Protein AF-A0A9P7YXY3-F1 (afdb_monomer_lite)

Foldseek 3Di:
DDDDDDDDDDDDDDDDDDDDDPDDDDDDPPDDDDPDDFDADPVGDTDDDDPDDPPPPPPVVVVVVPCPPPWAEDEEAEEQAEAADEGCYEYNEEYEYAEEYEYYANYEYAYEYEHQYEYAAEHQYEYAYEYEYQEEYEYEHAYEANEEYEYQYEYHYEDAYEHNYEYEYQEEYEHEARYEYAEEYYYQEEYHYYHDYEYAYEYDYAYHYHHYDDYDYNYYYDYNYDYDDDDDDDDDDPDDDDDPDDDDDPDDDDDPDDDDDPDDDDDDVVDDDDDPDDDDDDDDDDDD

Radius of gyration: 37.69 Å; chains: 1; bounding box: 116×86×95 Å

pLDDT: mean 80.18, std 22.35, range [29.31, 98.88]

Sequence (288 aa):
MLTSLCIPVHRVLSIFHASTTDDMTYHPDVKQPVDFKPQFDSDGNRVPPSPYSDDEYPVEKEQASLAAAMVPETGPIKSSGSISRTGPLKVNGDVTATASVTLKHDIHVTGKTFSSGTMTLSDNIRIDGRVISTASLKAFDNVIFREDVRASGHIDFRHKVTIKGDLSASGAITLDDGVEISDNIHASGSLNLRGPVKICGNVRSNGSSIFKDEVSIRGGLVITGAFDIAKSGVTTINGNVVCTSSLHVNGKLHIKGDLTVNGSLNHGYGSELTVGGRKTVIGGEHWS

Structure (mmCIF, N/CA/C/O backbone):
data_AF-A0A9P7YXY3-F1
#
_entry.id   AF-A0A9P7YXY3-F1
#
loop_
_atom_site.group_PDB
_atom_site.id
_atom_site.type_symbol
_atom_site.label_atom_id
_atom_site.label_alt_id
_atom_site.label_comp_id
_atom_site.label_asym_id
_atom_site.label_entity_id
_atom_site.label_seq_id
_atom_site.pdbx_PDB_ins_code
_atom_site.Cartn_x
_atom_site.Cartn_y
_atom_site.Cartn_z
_atom_site.occupancy
_atom_site.B_iso_or_equiv
_atom_site.auth_seq_id
_atom_site.auth_comp_id
_atom_site.auth_asym_id
_atom_site.auth_atom_id
_atom_site.pdbx_PDB_model_num
ATOM 1 N N . MET A 1 1 ? 20.417 -73.833 29.667 1.00 42.44 1 MET A N 1
ATOM 2 C CA . MET A 1 1 ? 19.358 -73.057 30.342 1.00 42.44 1 MET A CA 1
ATOM 3 C C . MET A 1 1 ? 18.572 -72.334 29.263 1.00 42.44 1 MET A C 1
ATOM 5 O O . MET A 1 1 ? 19.180 -71.608 28.487 1.00 42.44 1 MET A O 1
ATOM 9 N N . LEU A 1 2 ? 17.276 -72.647 29.153 1.00 34.47 2 LEU A N 1
ATOM 10 C CA . LEU A 1 2 ? 16.291 -71.927 28.334 1.00 34.47 2 LEU A CA 1
ATOM 11 C C . LEU A 1 2 ? 16.310 -70.436 28.736 1.00 34.47 2 LEU A C 1
ATOM 13 O O . LEU A 1 2 ? 16.594 -70.149 29.894 1.00 34.47 2 LEU A O 1
ATOM 17 N N . THR A 1 3 ? 16.117 -69.459 27.849 1.00 38.50 3 THR A N 1
ATOM 18 C CA . THR A 1 3 ? 14.828 -69.089 27.224 1.00 38.50 3 THR A CA 1
ATOM 19 C C . THR A 1 3 ? 15.060 -68.255 25.948 1.00 38.50 3 THR A C 1
ATOM 21 O O . THR A 1 3 ? 15.811 -67.288 25.978 1.00 38.50 3 THR A O 1
ATOM 24 N N . SER A 1 4 ? 14.554 -68.717 24.795 1.00 36.88 4 SER A N 1
ATOM 25 C CA . SER A 1 4 ? 13.364 -68.201 24.065 1.00 36.88 4 SER A CA 1
ATOM 26 C C . SER A 1 4 ? 13.612 -66.851 23.362 1.00 36.88 4 SER A C 1
ATOM 28 O O . SER A 1 4 ? 13.626 -65.820 24.017 1.00 36.88 4 SER A O 1
ATOM 30 N N . LEU A 1 5 ? 14.006 -66.777 22.082 1.00 32.31 5 LEU A N 1
ATOM 31 C CA . LEU A 1 5 ? 13.325 -67.159 20.822 1.00 32.31 5 LEU A CA 1
ATOM 32 C C . LEU A 1 5 ? 12.060 -66.323 20.525 1.00 32.31 5 LEU A C 1
ATOM 34 O O . LEU A 1 5 ? 11.029 -66.553 21.148 1.00 32.31 5 LEU A O 1
ATOM 38 N N . CYS A 1 6 ? 12.155 -65.375 19.576 1.00 30.30 6 CYS A N 1
ATOM 39 C CA . CYS A 1 6 ? 11.400 -65.360 18.304 1.00 30.30 6 CYS A CA 1
ATOM 40 C C . CYS A 1 6 ? 11.533 -64.014 17.547 1.00 30.30 6 CYS A C 1
ATOM 42 O O . CYS A 1 6 ? 11.020 -62.983 17.966 1.00 30.30 6 CYS A O 1
ATOM 44 N N . ILE A 1 7 ? 12.182 -64.078 16.384 1.00 39.31 7 ILE A N 1
ATOM 45 C CA . ILE A 1 7 ? 12.018 -63.226 15.183 1.00 39.31 7 ILE A CA 1
ATOM 46 C C . ILE A 1 7 ? 11.328 -64.178 14.174 1.00 39.31 7 ILE A C 1
ATOM 48 O O . ILE A 1 7 ? 11.806 -65.320 14.145 1.00 39.31 7 ILE A O 1
ATOM 52 N N . PRO A 1 8 ? 10.248 -63.859 13.400 1.00 45.53 8 PRO A N 1
ATOM 53 C CA . PRO A 1 8 ? 10.367 -63.093 12.131 1.00 45.53 8 PRO A CA 1
ATOM 54 C C . PRO A 1 8 ? 9.089 -62.363 11.591 1.00 45.53 8 PRO A C 1
ATOM 56 O O . PRO A 1 8 ? 7.976 -62.622 12.023 1.00 45.53 8 PRO A O 1
ATOM 59 N N . VAL A 1 9 ? 9.213 -61.258 10.833 1.00 34.94 9 VAL A N 1
ATOM 60 C CA . VAL A 1 9 ? 9.251 -61.051 9.349 1.00 34.94 9 VAL A CA 1
ATOM 61 C C . VAL A 1 9 ? 7.940 -61.307 8.552 1.00 34.94 9 VAL A C 1
ATOM 63 O O . VAL A 1 9 ? 7.444 -62.422 8.496 1.00 34.94 9 VAL A O 1
ATOM 66 N N . HIS A 1 10 ? 7.476 -60.230 7.884 1.00 34.19 10 HIS A N 1
ATOM 67 C CA . HIS A 1 10 ? 6.617 -60.048 6.682 1.00 34.19 10 HIS A CA 1
ATOM 68 C C . HIS A 1 10 ? 5.558 -61.081 6.236 1.00 34.19 10 HIS A C 1
ATOM 70 O O . HIS A 1 10 ? 5.895 -62.221 5.939 1.00 34.19 10 HIS A O 1
ATOM 76 N N . ARG A 1 11 ? 4.372 -60.574 5.829 1.00 33.19 11 ARG A N 1
ATOM 77 C CA . ARG A 1 11 ? 3.897 -60.602 4.418 1.00 33.19 11 ARG A CA 1
ATOM 78 C C . ARG A 1 11 ? 2.602 -59.803 4.170 1.00 33.19 11 ARG A C 1
ATOM 80 O O . ARG A 1 11 ? 1.918 -59.391 5.093 1.00 33.19 11 ARG A O 1
ATOM 87 N N . VAL A 1 12 ? 2.370 -59.561 2.880 1.00 34.28 12 VAL A N 1
ATOM 88 C CA . VAL A 1 12 ? 1.491 -58.599 2.190 1.00 34.28 12 VAL A CA 1
ATOM 89 C C . VAL A 1 12 ? 0.252 -59.306 1.578 1.00 34.28 12 VAL A C 1
ATOM 91 O O . VAL A 1 12 ? 0.322 -60.517 1.380 1.00 34.28 12 VAL A O 1
ATOM 94 N N . LEU A 1 13 ? -0.764 -58.510 1.163 1.00 30.45 13 LEU A N 1
ATOM 95 C CA . LEU A 1 13 ? -1.926 -58.775 0.255 1.00 30.45 13 LEU A CA 1
ATOM 96 C C . LEU A 1 13 ? -3.164 -59.427 0.948 1.00 30.45 13 LEU A C 1
ATOM 98 O O . LEU A 1 13 ? -2.992 -60.404 1.657 1.00 30.45 13 LEU A O 1
ATOM 102 N N . SER A 1 14 ? -4.448 -59.044 0.781 1.00 30.73 14 SER A N 1
ATOM 103 C CA . SER A 1 14 ? -5.146 -58.010 -0.016 1.00 30.73 14 SER A CA 1
ATOM 104 C C . SER A 1 14 ? -6.695 -58.136 0.079 1.00 30.73 14 SER A C 1
ATOM 106 O O . SER A 1 14 ? -7.183 -59.201 0.432 1.00 30.73 14 SER A O 1
ATOM 108 N N . ILE A 1 15 ? -7.408 -57.098 -0.411 1.00 31.97 15 ILE A N 1
ATOM 109 C CA . ILE A 1 15 ? -8.803 -57.003 -0.945 1.00 31.97 15 ILE A CA 1
ATOM 110 C C . ILE A 1 15 ? -10.008 -57.109 0.027 1.00 31.97 15 ILE A C 1
ATOM 112 O O . ILE A 1 15 ? -10.265 -58.175 0.562 1.00 31.97 15 ILE A O 1
ATOM 116 N N . PHE A 1 16 ? -10.812 -56.034 0.159 1.00 30.41 16 PHE A N 1
ATOM 117 C CA . PHE A 1 16 ? -12.226 -55.928 -0.289 1.00 30.41 16 PHE A CA 1
ATOM 118 C C . PHE A 1 16 ? -12.823 -54.529 0.001 1.00 30.41 16 PHE A C 1
ATOM 120 O O . PHE A 1 16 ? -12.545 -53.914 1.025 1.00 30.41 16 PHE A O 1
ATOM 127 N N . HIS A 1 17 ? -13.607 -54.029 -0.960 1.00 33.41 17 HIS A N 1
ATOM 128 C CA . HIS A 1 17 ? -14.330 -52.749 -0.986 1.00 33.41 17 HIS A CA 1
ATOM 129 C C . HIS A 1 17 ? -15.640 -52.787 -0.173 1.00 33.41 17 HIS A C 1
ATOM 131 O O . HIS A 1 17 ? -16.307 -53.816 -0.209 1.00 33.41 17 HIS A O 1
ATOM 137 N N . ALA A 1 18 ? -16.053 -51.648 0.409 1.00 29.80 18 ALA A N 1
ATOM 138 C CA . ALA A 1 18 ? -17.441 -51.123 0.485 1.00 29.80 18 ALA A CA 1
ATOM 139 C C . ALA A 1 18 ? -17.431 -49.802 1.299 1.00 29.80 18 ALA A C 1
ATOM 141 O O . ALA A 1 18 ? -16.940 -49.783 2.420 1.00 29.80 18 ALA A O 1
ATOM 142 N N . SER A 1 19 ? -17.645 -48.640 0.667 1.00 29.31 19 SER A N 1
ATOM 143 C CA . SER A 1 19 ? -18.926 -47.902 0.550 1.00 29.31 19 SER A CA 1
ATOM 144 C C . SER A 1 19 ? -19.352 -47.216 1.865 1.00 29.31 19 SER A C 1
ATOM 146 O O . SER A 1 19 ? -19.719 -47.883 2.820 1.00 29.31 19 SER A O 1
ATOM 148 N N . THR A 1 20 ? -19.143 -45.902 1.978 1.00 31.42 20 THR A N 1
ATOM 149 C CA . THR A 1 20 ? -20.151 -44.820 1.830 1.00 31.42 20 THR A CA 1
ATOM 150 C C . THR A 1 20 ? -20.877 -44.447 3.123 1.00 31.42 20 THR A C 1
ATOM 152 O O . THR A 1 20 ? -21.473 -45.295 3.771 1.00 31.42 20 THR A O 1
ATOM 155 N N . THR A 1 21 ? -20.876 -43.129 3.367 1.00 33.84 21 THR A N 1
ATOM 156 C CA . THR A 1 21 ? -21.882 -42.330 4.090 1.00 33.84 21 THR A CA 1
ATOM 157 C C . THR A 1 21 ? -22.119 -42.666 5.561 1.00 33.84 21 THR A C 1
ATOM 159 O O . THR A 1 21 ? -22.952 -43.507 5.881 1.00 33.84 21 THR A O 1
ATOM 162 N N . ASP A 1 22 ? -21.476 -41.892 6.444 1.00 34.31 22 ASP A N 1
ATOM 163 C CA . ASP A 1 22 ? -22.067 -41.521 7.734 1.00 34.31 22 ASP A CA 1
ATOM 164 C C . ASP A 1 22 ? -23.293 -40.643 7.439 1.00 34.31 22 ASP A C 1
ATOM 166 O O . ASP A 1 22 ? -23.194 -39.423 7.287 1.00 34.31 22 ASP A O 1
ATOM 170 N N . ASP A 1 23 ? -24.430 -41.309 7.245 1.00 31.77 23 ASP A N 1
ATOM 171 C CA . ASP A 1 23 ? -25.752 -40.704 7.162 1.00 31.77 23 ASP A CA 1
ATOM 172 C C . ASP A 1 23 ? -26.475 -40.874 8.501 1.00 31.77 23 ASP A C 1
ATOM 174 O O . ASP A 1 23 ? -26.380 -41.884 9.200 1.00 31.77 23 ASP A O 1
ATOM 178 N N . MET A 1 24 ? -27.182 -39.814 8.845 1.00 41.78 24 MET A N 1
ATOM 179 C CA . MET A 1 24 ? -27.889 -39.568 10.080 1.00 41.78 24 MET A CA 1
ATOM 180 C C . MET A 1 24 ? -29.057 -40.543 10.248 1.00 41.78 24 MET A C 1
ATOM 182 O O . MET A 1 24 ? -30.144 -40.314 9.722 1.00 41.78 24 MET A O 1
ATOM 186 N N . THR A 1 25 ? -28.900 -41.580 11.070 1.00 34.84 25 THR A N 1
ATOM 187 C CA . THR A 1 25 ? -30.054 -42.301 11.628 1.00 34.84 25 THR A CA 1
ATOM 188 C C . THR A 1 25 ? -30.354 -41.828 13.040 1.00 34.84 25 THR A C 1
ATOM 190 O O . THR A 1 25 ? -29.825 -42.314 14.037 1.00 34.84 25 THR A O 1
ATOM 193 N N . TYR A 1 26 ? -31.249 -40.845 13.067 1.00 34.41 26 TYR A N 1
ATOM 194 C CA . TYR A 1 26 ? -32.211 -40.549 14.119 1.00 34.41 26 TYR A CA 1
ATOM 195 C C . TYR A 1 26 ? -32.689 -41.827 14.834 1.00 34.41 26 TYR A C 1
ATOM 197 O O . TYR A 1 26 ? -33.429 -42.630 14.265 1.00 34.41 26 TYR A O 1
ATOM 205 N N . HIS A 1 27 ? -32.287 -42.003 16.092 1.00 35.69 27 HIS A N 1
ATOM 206 C CA . HIS A 1 27 ? -32.959 -42.903 17.024 1.00 35.69 27 HIS A CA 1
ATOM 207 C C . HIS A 1 27 ? -33.980 -42.072 17.812 1.00 35.69 27 HIS A C 1
ATOM 209 O O . HIS A 1 27 ? -33.566 -41.221 18.599 1.00 35.69 27 HIS A O 1
ATOM 215 N N . PRO A 1 28 ? -35.299 -42.264 17.630 1.00 39.50 28 PRO A N 1
ATOM 216 C CA . PRO A 1 28 ? -36.250 -41.735 18.589 1.00 39.50 28 PRO A CA 1
ATOM 217 C C . PRO A 1 28 ? -36.096 -42.554 19.871 1.00 39.50 28 PRO A C 1
ATOM 219 O O . PRO A 1 28 ? -36.316 -43.767 19.866 1.00 39.50 28 PRO A O 1
ATOM 222 N N . ASP A 1 29 ? -35.703 -41.896 20.961 1.00 39.78 29 ASP A N 1
ATOM 223 C CA . ASP A 1 29 ? -35.777 -42.476 22.297 1.00 39.78 29 ASP A CA 1
ATOM 224 C C . ASP A 1 29 ? -37.219 -42.933 22.545 1.00 39.78 29 ASP A C 1
ATOM 226 O O . ASP A 1 29 ? -38.142 -42.131 22.719 1.00 39.78 29 ASP A O 1
ATOM 230 N N . VAL A 1 30 ? -37.421 -44.250 22.532 1.00 36.56 30 VAL A N 1
ATOM 231 C CA . VAL A 1 30 ? -38.667 -44.884 22.951 1.00 36.56 30 VAL A CA 1
ATOM 232 C C . VAL A 1 30 ? -38.803 -44.617 24.447 1.00 36.56 30 VAL A C 1
ATOM 234 O O . VAL A 1 30 ? -38.256 -45.346 25.276 1.00 36.56 30 VAL A O 1
ATOM 237 N N . LYS A 1 31 ? -39.516 -43.542 24.806 1.00 45.47 31 LYS A N 1
ATOM 238 C CA . LYS A 1 31 ? -39.973 -43.326 26.180 1.00 45.47 31 LYS A CA 1
ATOM 239 C C . LYS A 1 31 ? -40.766 -44.563 26.596 1.00 45.47 31 LYS A C 1
ATOM 241 O O . LYS A 1 31 ? -41.744 -44.927 25.942 1.00 45.47 31 LYS A O 1
ATOM 246 N N . GLN A 1 32 ? -40.323 -45.220 27.666 1.00 36.31 32 GLN A N 1
ATOM 247 C CA . GLN A 1 32 ? -41.085 -46.303 28.278 1.00 36.31 32 GLN A CA 1
ATOM 248 C C . GLN A 1 32 ? -42.497 -45.798 28.621 1.00 36.31 32 GLN A C 1
ATOM 250 O O . GLN A 1 32 ? -42.634 -44.646 29.046 1.00 36.31 32 GLN A O 1
ATOM 255 N N . PRO A 1 33 ? -43.551 -46.611 28.429 1.00 36.91 33 PRO A N 1
ATOM 256 C CA . PRO A 1 33 ? -44.899 -46.200 28.782 1.00 36.91 33 PRO A CA 1
ATOM 257 C C . PRO A 1 33 ? -44.969 -45.950 30.291 1.00 36.91 33 PRO A C 1
ATOM 259 O O . PRO A 1 33 ? -44.690 -46.835 31.098 1.00 36.91 33 PRO A O 1
ATOM 262 N N . VAL A 1 34 ? -45.326 -44.722 30.659 1.00 48.53 34 VAL A N 1
ATOM 263 C CA . VAL A 1 34 ? -45.669 -44.338 32.030 1.00 48.53 34 VAL A CA 1
ATOM 264 C C . VAL A 1 34 ? -46.889 -45.147 32.472 1.00 48.53 34 VAL A C 1
ATOM 266 O O . VAL A 1 34 ? -47.969 -45.029 31.893 1.00 48.53 34 VAL A O 1
ATOM 269 N N . ASP A 1 35 ? -46.703 -45.999 33.480 1.00 38.94 35 ASP A N 1
ATOM 270 C CA . ASP A 1 35 ? -47.771 -46.769 34.116 1.00 38.94 35 ASP A CA 1
ATOM 271 C C . ASP A 1 35 ? -48.689 -45.817 34.903 1.00 38.94 35 ASP A C 1
ATOM 273 O O . ASP A 1 35 ? -48.434 -45.471 36.060 1.00 38.94 35 ASP A O 1
ATOM 277 N N . PHE A 1 36 ? -49.744 -45.324 34.252 1.00 51.66 36 PHE A N 1
ATOM 278 C CA . PHE A 1 36 ? -50.762 -44.503 34.901 1.00 51.66 36 PHE A CA 1
ATOM 279 C C . PHE A 1 36 ? -51.684 -45.391 35.737 1.00 51.66 36 PHE A C 1
ATOM 281 O O . PHE A 1 36 ? -52.703 -45.895 35.255 1.00 51.66 36 PHE A O 1
ATOM 288 N N . LYS A 1 37 ? -51.367 -45.539 37.028 1.00 50.59 37 LYS A N 1
ATOM 289 C CA . LYS A 1 37 ? -52.327 -46.082 37.995 1.00 50.59 37 LYS A CA 1
ATOM 290 C C . LYS A 1 37 ? -53.584 -45.196 38.017 1.00 50.59 37 LYS A C 1
ATOM 292 O O . LYS A 1 37 ? -53.460 -43.994 38.258 1.00 50.59 37 LYS A O 1
ATOM 297 N N . PRO A 1 38 ? -54.789 -45.747 37.778 1.00 56.56 38 PRO A N 1
ATOM 298 C CA . PRO A 1 38 ? -56.019 -44.968 37.836 1.00 56.56 38 PRO A CA 1
ATOM 299 C C . PRO A 1 38 ? -56.264 -44.461 39.262 1.00 56.56 38 PRO A C 1
ATOM 301 O O . PRO A 1 38 ? -56.238 -45.235 40.217 1.00 56.56 38 PRO A O 1
ATOM 304 N N . GLN A 1 39 ? -56.489 -43.154 39.388 1.00 56.16 39 GLN A N 1
ATOM 305 C CA . GLN A 1 39 ? -56.888 -42.500 40.633 1.00 56.16 39 GLN A CA 1
ATOM 306 C C . GLN A 1 39 ? -58.417 -42.582 40.750 1.00 56.16 39 GLN A C 1
ATOM 308 O O . GLN A 1 39 ? -59.127 -42.344 39.768 1.00 56.16 39 GLN A O 1
ATOM 313 N N . PHE A 1 40 ? -58.915 -42.939 41.931 1.00 65.94 40 PHE A N 1
ATOM 314 C CA . PHE A 1 40 ? -60.344 -43.001 42.239 1.00 65.94 40 PHE A CA 1
ATOM 315 C C . PHE A 1 40 ? -60.660 -42.009 43.356 1.00 65.94 40 PHE A C 1
ATOM 317 O O . PHE A 1 40 ? -59.851 -41.845 44.272 1.00 65.94 40 PHE A O 1
ATOM 324 N N . ASP A 1 41 ? -61.806 -41.338 43.270 1.00 69.38 41 ASP A N 1
ATOM 325 C CA . ASP A 1 41 ? -62.302 -40.498 44.360 1.00 69.38 41 ASP A CA 1
ATOM 326 C C . ASP A 1 41 ? -62.903 -41.345 45.499 1.00 69.38 41 ASP A C 1
ATOM 328 O O . ASP A 1 41 ? -62.973 -42.576 45.427 1.00 69.38 41 ASP A O 1
ATOM 332 N N . SER A 1 42 ? -63.322 -40.685 46.582 1.00 66.06 42 SER A N 1
ATOM 333 C CA . SER A 1 42 ? -63.918 -41.334 47.758 1.00 66.06 42 SER A CA 1
ATOM 334 C C . SER A 1 42 ? -65.220 -42.087 47.469 1.00 66.06 42 SER A C 1
ATOM 336 O O . SER A 1 42 ? -65.624 -42.907 48.291 1.00 66.06 42 SER A O 1
ATOM 338 N N . ASP A 1 43 ? -65.840 -41.840 46.312 1.00 67.25 43 ASP A N 1
ATOM 339 C CA . ASP A 1 43 ? -67.078 -42.476 45.861 1.00 67.25 43 ASP A CA 1
ATOM 340 C C . ASP A 1 43 ? -66.817 -43.583 44.817 1.00 67.25 43 ASP A C 1
ATOM 342 O O . ASP A 1 43 ? -67.751 -44.197 44.300 1.00 67.25 43 ASP A O 1
ATOM 346 N N . GLY A 1 44 ? -65.544 -43.892 44.531 1.00 65.50 44 GLY A N 1
ATOM 347 C CA . GLY A 1 44 ? -65.132 -44.981 43.645 1.00 65.50 44 GLY A CA 1
ATOM 348 C C . GLY A 1 44 ? -65.210 -44.651 42.153 1.00 65.50 44 GLY A C 1
ATOM 349 O O . GLY A 1 44 ? -65.089 -45.559 41.324 1.00 65.50 44 GLY A O 1
ATOM 350 N N . ASN A 1 45 ? -65.374 -43.379 41.783 1.00 71.88 45 ASN A N 1
ATOM 351 C CA . ASN A 1 45 ? -65.362 -42.950 40.390 1.00 71.88 45 ASN A CA 1
ATOM 352 C C . ASN A 1 45 ? -63.938 -42.656 39.913 1.00 71.88 45 ASN A C 1
ATOM 354 O O . ASN A 1 45 ? -63.087 -42.150 40.645 1.00 71.88 45 ASN A O 1
ATOM 358 N N . ARG A 1 46 ? -63.667 -42.997 38.649 1.00 63.16 46 ARG A N 1
ATOM 359 C CA . ARG A 1 46 ? -62.354 -42.809 38.025 1.00 63.16 46 ARG A CA 1
ATOM 360 C C . ARG A 1 46 ? -62.123 -41.322 37.755 1.00 63.16 46 ARG A C 1
ATOM 362 O O . ARG A 1 46 ? -62.844 -40.723 36.959 1.00 63.16 46 ARG A O 1
ATOM 369 N N . VAL A 1 47 ? -61.092 -40.752 38.369 1.00 65.75 47 VAL A N 1
ATOM 370 C CA . VAL A 1 47 ? -60.710 -39.350 38.176 1.00 65.75 47 VAL A CA 1
ATOM 371 C C . VAL A 1 47 ? -59.856 -39.246 36.905 1.00 65.75 47 VAL A C 1
ATOM 373 O O . VAL A 1 47 ? -58.852 -39.959 36.790 1.00 65.75 47 VAL A O 1
ATOM 376 N N . PRO A 1 48 ? -60.231 -38.414 35.915 1.00 54.81 48 PRO A N 1
ATOM 377 C CA . PRO A 1 48 ? -59.393 -38.190 34.744 1.00 54.81 48 PRO A CA 1
ATOM 378 C C . PRO A 1 48 ? -58.094 -37.474 35.155 1.00 54.81 48 PRO A C 1
ATOM 380 O O . PRO A 1 48 ? -58.133 -36.596 36.019 1.00 54.81 48 PRO A O 1
ATOM 383 N N . PRO A 1 49 ? -56.938 -37.823 34.561 1.00 50.97 49 PRO A N 1
ATOM 384 C CA . PRO A 1 49 ? -55.693 -37.119 34.845 1.00 50.97 49 PRO A CA 1
ATOM 385 C C . PRO A 1 49 ? -55.828 -35.637 34.464 1.00 50.97 49 PRO A C 1
ATOM 387 O O . PRO A 1 49 ? -56.341 -35.308 33.394 1.00 50.97 49 PRO A O 1
ATOM 390 N N . SER A 1 50 ? -55.386 -34.750 35.361 1.00 48.22 50 SER A N 1
ATOM 391 C CA . SER A 1 50 ? -55.334 -33.305 35.114 1.00 48.22 50 SER A CA 1
ATOM 392 C C . SER A 1 50 ? -54.465 -33.021 33.879 1.00 48.22 50 SER A C 1
ATOM 394 O O . SER A 1 50 ? -53.353 -33.546 33.811 1.00 48.22 50 SER A O 1
ATOM 396 N N . PRO A 1 51 ? -54.915 -32.198 32.911 1.00 47.31 51 PRO A N 1
ATOM 397 C CA . PRO A 1 51 ? -54.136 -31.871 31.714 1.00 47.31 51 PRO A CA 1
ATOM 398 C C . PRO A 1 51 ? -52.952 -30.926 31.979 1.00 47.31 51 PRO A C 1
ATOM 400 O O . PRO A 1 51 ? -52.241 -30.575 31.042 1.00 47.31 51 PRO A O 1
ATOM 403 N N . TYR A 1 52 ? -52.729 -30.521 33.228 1.00 44.81 52 TYR A N 1
ATOM 404 C CA . TYR A 1 52 ? -51.583 -29.713 33.625 1.00 44.81 52 TYR A CA 1
ATOM 405 C 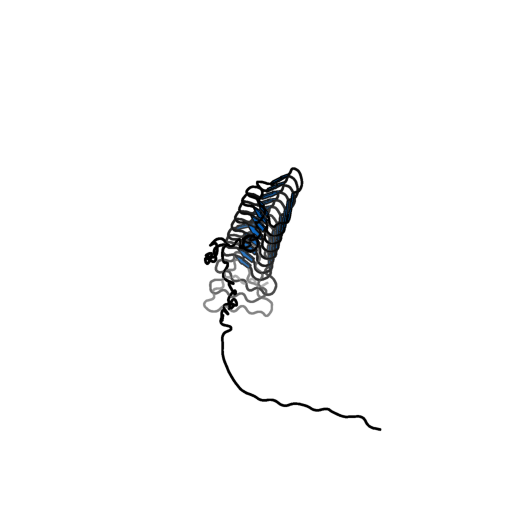C . TYR A 1 52 ? -50.633 -30.577 34.453 1.00 44.81 52 TYR A C 1
ATOM 407 O O . TYR A 1 52 ? -50.778 -30.679 35.671 1.00 44.81 52 TYR A O 1
ATOM 415 N N . SER A 1 53 ? -49.696 -31.245 33.775 1.00 45.66 53 SER A N 1
ATOM 416 C CA . SER A 1 53 ? -48.435 -31.612 34.408 1.00 45.66 53 SER A CA 1
ATOM 417 C C . SER A 1 53 ? -47.566 -30.358 34.448 1.00 45.66 53 SER A C 1
ATOM 419 O O . SER A 1 53 ? -47.336 -29.724 33.417 1.00 45.66 53 SER A O 1
ATOM 421 N N . ASP A 1 54 ? -47.100 -29.997 35.643 1.00 42.66 54 ASP A N 1
ATOM 422 C CA . ASP A 1 54 ? -46.017 -29.033 35.862 1.00 42.66 54 ASP A CA 1
ATOM 423 C C . ASP A 1 54 ? -44.687 -29.625 35.354 1.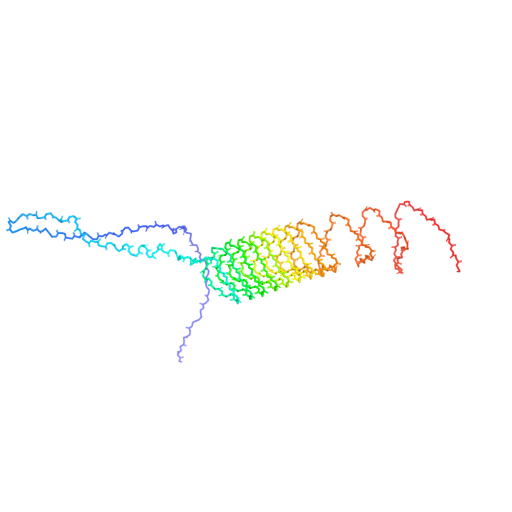00 42.66 54 ASP A C 1
ATOM 425 O O . ASP A 1 54 ? -43.720 -29.786 36.096 1.00 42.66 54 ASP A O 1
ATOM 429 N N . ASP A 1 55 ? -44.635 -29.999 34.076 1.00 44.84 55 ASP A N 1
ATOM 430 C CA . ASP A 1 55 ? -43.378 -30.244 33.387 1.00 44.84 55 ASP A CA 1
ATOM 431 C C . ASP A 1 55 ? -42.829 -28.874 32.998 1.00 44.84 55 ASP A C 1
ATOM 433 O O . ASP A 1 55 ? -43.050 -28.354 31.902 1.00 44.84 55 ASP A O 1
ATOM 437 N N . GLU A 1 56 ? -42.145 -28.260 33.955 1.00 45.53 56 GLU A N 1
ATOM 438 C CA . GLU A 1 56 ? -41.293 -27.097 33.765 1.00 45.53 56 GLU A CA 1
ATOM 439 C C . GLU A 1 56 ? -40.155 -27.508 32.812 1.00 45.53 56 GLU A C 1
ATOM 441 O O . GLU A 1 56 ? -39.063 -27.908 33.213 1.00 45.53 56 GLU A O 1
ATOM 446 N N . TYR A 1 57 ? -40.441 -27.503 31.506 1.00 47.44 57 TYR A N 1
ATOM 447 C CA . TYR A 1 57 ? -39.424 -27.624 30.468 1.00 47.44 57 TYR A CA 1
ATOM 448 C C . TYR A 1 57 ? -38.400 -26.511 30.720 1.00 47.44 57 TYR A C 1
ATOM 450 O O . TYR A 1 57 ? -38.790 -25.342 30.712 1.00 47.44 57 TYR A O 1
ATOM 458 N N . PRO A 1 58 ? -37.106 -26.809 30.943 1.00 46.69 58 PRO A N 1
ATOM 459 C CA . PRO A 1 58 ? -36.126 -25.766 31.197 1.00 46.69 58 PRO A CA 1
ATOM 460 C C . PRO A 1 58 ? -35.827 -25.024 29.889 1.00 46.69 58 PRO A C 1
ATOM 462 O O . PRO A 1 58 ? -34.850 -25.314 29.197 1.00 46.69 58 PRO A O 1
ATOM 465 N N . VAL A 1 59 ? -36.665 -24.031 29.576 1.00 49.41 59 VAL A N 1
ATOM 466 C CA . VAL A 1 59 ? -36.463 -23.026 28.517 1.00 49.41 59 VAL A CA 1
ATOM 467 C C . VAL A 1 59 ? -35.098 -22.334 28.686 1.00 49.41 59 VAL A C 1
ATOM 469 O O . VAL A 1 59 ? -34.474 -21.917 27.709 1.00 49.41 59 VAL A O 1
ATOM 472 N N . GLU A 1 60 ? -34.563 -22.310 29.912 1.00 53.59 60 GLU A N 1
ATOM 473 C CA . GLU A 1 60 ? -33.243 -21.765 30.238 1.00 53.59 60 GLU A CA 1
ATOM 474 C C . GLU A 1 60 ? -32.078 -22.459 29.515 1.00 53.59 60 GLU A C 1
ATOM 476 O O . GLU A 1 60 ? -31.097 -21.795 29.178 1.00 53.59 60 GLU A O 1
ATOM 481 N N . LYS A 1 61 ? -32.151 -23.768 29.226 1.00 48.50 61 LYS A N 1
ATOM 482 C CA . LYS A 1 61 ? -31.028 -24.469 28.570 1.00 48.50 61 LYS A CA 1
ATOM 483 C C . LYS A 1 61 ? -30.947 -24.192 27.069 1.00 48.50 61 LYS A C 1
ATOM 485 O O . LYS A 1 61 ? -29.848 -24.167 26.520 1.00 48.50 61 LYS A O 1
ATOM 490 N N . GLU A 1 62 ? -32.079 -23.934 26.418 1.00 46.62 62 GLU A N 1
ATOM 491 C CA . GLU A 1 62 ? -32.122 -23.615 24.988 1.00 46.62 62 GLU A CA 1
ATOM 492 C C . GLU A 1 62 ? -31.804 -22.128 24.740 1.00 46.62 62 GLU A C 1
ATOM 494 O O . GLU A 1 62 ? -31.034 -21.807 23.830 1.00 46.62 62 GLU A O 1
ATOM 499 N N . GLN A 1 63 ? -32.244 -21.227 25.633 1.00 48.38 63 GLN A N 1
ATOM 500 C CA . GLN A 1 63 ? -31.845 -19.810 25.626 1.00 48.38 63 GLN A CA 1
ATOM 501 C C . GLN A 1 63 ? -30.353 -19.594 25.939 1.00 48.38 63 GLN A C 1
ATOM 503 O O . GLN A 1 63 ? -29.746 -18.679 25.382 1.00 48.38 63 GLN A O 1
ATOM 508 N N . ALA A 1 64 ? -29.729 -20.456 26.750 1.00 48.81 64 ALA A N 1
ATOM 509 C CA . ALA A 1 64 ? -28.286 -20.413 27.006 1.00 48.81 64 ALA A CA 1
ATOM 510 C C . ALA A 1 64 ? -27.431 -20.839 25.793 1.00 48.81 64 ALA A C 1
ATOM 512 O O . ALA A 1 64 ? -26.286 -20.410 25.675 1.00 48.81 64 ALA A O 1
ATOM 513 N N . SER A 1 65 ? -27.979 -21.647 24.876 1.00 49.62 65 SER A N 1
ATOM 514 C CA . SER A 1 65 ? -27.279 -22.090 23.656 1.00 49.62 65 SER A CA 1
ATOM 515 C C . SER A 1 65 ? -27.418 -21.119 22.472 1.00 49.62 65 SER A C 1
ATOM 517 O O . SER A 1 65 ? -26.575 -21.109 21.578 1.00 49.62 65 SER A O 1
ATOM 519 N N . LEU A 1 66 ? -28.450 -20.265 22.493 1.00 48.00 66 LEU A N 1
ATOM 520 C CA . LEU A 1 66 ? -28.724 -19.232 21.483 1.00 48.00 66 LEU A CA 1
ATOM 521 C C . LEU A 1 66 ? -28.127 -17.859 21.826 1.00 48.00 66 LEU A C 1
ATOM 523 O O . LEU A 1 66 ? -28.165 -16.949 20.995 1.00 48.00 66 LEU A O 1
ATOM 527 N N . ALA A 1 67 ? -27.519 -17.704 23.005 1.00 47.56 67 ALA A N 1
ATOM 528 C CA . ALA A 1 67 ? -26.635 -16.588 23.309 1.00 47.56 67 ALA A CA 1
ATOM 529 C C . ALA A 1 67 ? -25.307 -16.754 22.548 1.00 47.56 67 ALA A C 1
ATOM 531 O O . ALA A 1 67 ? -24.249 -16.969 23.138 1.00 47.56 67 ALA A O 1
ATOM 532 N N . ALA A 1 68 ? -25.348 -16.651 21.216 1.00 53.28 68 ALA A N 1
ATOM 533 C CA . ALA A 1 68 ? -24.167 -16.291 20.445 1.00 53.28 68 ALA A CA 1
ATOM 534 C C . ALA A 1 68 ? -23.552 -15.069 21.140 1.00 53.28 68 ALA A C 1
ATOM 536 O O . ALA A 1 68 ? -24.235 -14.056 21.290 1.00 53.28 68 ALA A O 1
ATOM 537 N N . ALA A 1 69 ? -22.332 -15.212 21.665 1.00 63.53 69 ALA A N 1
ATOM 538 C CA . ALA A 1 69 ? -21.710 -14.242 22.561 1.00 63.53 69 ALA A CA 1
ATOM 539 C C . ALA A 1 69 ? -21.873 -12.817 22.009 1.00 63.53 69 ALA A C 1
ATOM 541 O O . ALA A 1 69 ? -21.257 -12.455 21.006 1.00 63.53 69 ALA A O 1
ATOM 542 N N . MET A 1 70 ? -22.757 -12.030 22.627 1.00 84.19 70 MET A N 1
ATOM 543 C CA . MET A 1 70 ? -23.061 -10.686 22.153 1.00 84.19 70 MET A CA 1
ATOM 544 C C . MET A 1 70 ? -21.784 -9.850 22.255 1.00 84.19 70 MET A C 1
ATOM 546 O O . MET A 1 70 ? -21.241 -9.683 23.347 1.00 84.19 70 MET A O 1
ATOM 550 N N . VAL A 1 71 ? -21.277 -9.359 21.120 1.00 89.81 71 VAL A N 1
ATOM 551 C CA . VAL A 1 71 ? -20.085 -8.502 21.092 1.00 89.81 71 VAL A CA 1
ATOM 552 C C . VAL A 1 71 ? -20.403 -7.220 21.870 1.00 89.81 71 VAL A C 1
ATOM 554 O O . VAL A 1 71 ? -21.372 -6.543 21.521 1.00 89.81 71 VAL A O 1
ATOM 557 N N . PRO A 1 72 ? -19.623 -6.861 22.908 1.00 95.19 72 PRO A N 1
ATOM 558 C CA . PRO A 1 72 ? -19.830 -5.620 23.642 1.00 95.19 72 PRO A CA 1
ATOM 559 C C . PRO A 1 72 ? -19.804 -4.414 22.703 1.00 95.19 72 PRO A C 1
ATOM 561 O O . PRO A 1 72 ? -18.896 -4.288 21.879 1.00 95.19 72 PRO A O 1
ATOM 564 N N . GLU A 1 73 ? -20.768 -3.508 22.852 1.00 96.62 73 GLU A N 1
ATOM 565 C CA . GLU A 1 73 ? -20.817 -2.261 22.090 1.00 96.62 73 GLU A CA 1
ATOM 566 C C . GLU A 1 73 ? -20.567 -1.047 22.996 1.00 96.62 73 GLU A C 1
ATOM 568 O O . GLU A 1 73 ? -20.950 -1.020 24.165 1.00 96.62 73 GLU A O 1
ATOM 573 N N . THR A 1 74 ? -19.933 -0.014 22.449 1.00 97.56 74 THR A N 1
ATOM 574 C CA . THR A 1 74 ? -19.749 1.289 23.097 1.00 97.56 74 THR A CA 1
ATOM 575 C C . THR A 1 74 ? -20.004 2.411 22.097 1.00 97.56 74 THR A C 1
ATOM 577 O O . THR A 1 74 ? -19.875 2.219 20.890 1.00 97.56 74 THR A O 1
ATOM 580 N N . GLY A 1 75 ? -20.345 3.602 22.592 1.00 98.12 75 GLY A N 1
ATOM 581 C CA . GLY A 1 75 ? -20.350 4.820 21.779 1.00 98.12 75 GLY A CA 1
ATOM 582 C C . GLY A 1 75 ? -18.930 5.300 21.428 1.00 98.12 75 GLY A C 1
ATOM 583 O O . GLY A 1 75 ? -17.959 4.577 21.670 1.00 98.12 75 GLY A O 1
ATOM 584 N N . PRO A 1 76 ? -18.784 6.534 20.909 1.00 98.25 76 PRO A N 1
ATOM 585 C CA . PRO A 1 76 ? -17.482 7.122 20.599 1.00 98.25 76 PRO A CA 1
ATOM 586 C C . PRO A 1 76 ? -16.536 7.125 21.809 1.00 98.25 76 PRO A C 1
ATOM 588 O O . PRO A 1 76 ? -16.949 7.437 22.927 1.00 98.25 76 PRO A O 1
ATOM 591 N N . ILE A 1 77 ? -15.251 6.852 21.582 1.00 98.19 77 ILE A N 1
ATOM 592 C CA . ILE A 1 77 ? -14.218 6.863 22.626 1.00 98.19 77 ILE A CA 1
ATOM 593 C C . ILE A 1 77 ? -13.337 8.094 22.427 1.00 98.19 77 ILE A C 1
ATOM 595 O O . ILE A 1 77 ? -12.672 8.234 21.402 1.00 98.19 77 ILE A O 1
ATOM 599 N N . LYS A 1 78 ? -13.288 8.979 23.424 1.00 97.94 78 LYS A N 1
ATOM 600 C CA . LYS A 1 78 ? -12.412 10.158 23.424 1.00 97.94 78 LYS A CA 1
ATOM 601 C C . LYS A 1 78 ? -11.551 10.163 24.682 1.00 97.94 78 LYS A C 1
ATOM 603 O O . LYS A 1 78 ? -12.076 9.973 25.774 1.00 97.94 78 LYS A O 1
ATOM 608 N N . SER A 1 79 ? -10.247 10.382 24.536 1.00 97.69 79 SER A N 1
ATOM 609 C CA . SER A 1 79 ? -9.299 10.448 25.656 1.00 97.69 79 SER A CA 1
ATOM 610 C C . SER A 1 79 ? -8.300 11.588 25.468 1.00 97.69 79 SER A C 1
ATOM 612 O O . SER A 1 79 ? -7.755 11.773 24.380 1.00 97.69 79 SER A O 1
ATOM 614 N N . SER A 1 80 ? -8.020 12.320 26.549 1.00 96.69 80 SER A N 1
ATOM 615 C CA . SER A 1 80 ? -6.906 13.277 26.629 1.00 96.69 80 SER A CA 1
ATOM 616 C C . SER A 1 80 ? -5.551 12.599 26.906 1.00 96.69 80 SER A C 1
ATOM 618 O O . SER A 1 80 ? -4.542 13.266 27.130 1.00 96.69 80 SER A O 1
ATOM 620 N N . GLY A 1 81 ? -5.523 11.267 26.938 1.00 97.12 81 GLY A N 1
ATOM 621 C CA . GLY A 1 81 ? -4.321 10.451 27.058 1.00 97.12 81 GLY A CA 1
ATOM 622 C C . GLY A 1 81 ? -4.317 9.337 26.018 1.00 97.12 81 GLY A C 1
ATOM 623 O O . GLY A 1 81 ? -4.941 9.448 24.962 1.00 97.12 81 GLY A O 1
ATOM 624 N N . SER A 1 82 ? -3.607 8.250 26.313 1.00 98.12 82 SER A N 1
ATOM 625 C CA . SER A 1 82 ? -3.588 7.079 25.434 1.00 98.12 82 SER A CA 1
ATOM 626 C C . SER A 1 82 ? -4.883 6.274 25.557 1.00 98.12 82 SER A C 1
ATOM 628 O O . SER A 1 82 ? -5.497 6.216 26.622 1.00 98.12 82 SER A O 1
ATOM 630 N N . ILE A 1 83 ? -5.277 5.615 24.470 1.00 98.38 83 ILE A N 1
ATOM 631 C CA . ILE A 1 83 ? -6.344 4.611 24.451 1.00 98.38 83 ILE A CA 1
ATOM 632 C C . ILE A 1 83 ? -5.690 3.249 24.237 1.00 98.38 83 ILE A C 1
ATOM 634 O O . ILE A 1 83 ? -4.928 3.075 23.290 1.00 98.38 83 ILE A O 1
ATOM 638 N N . SER A 1 84 ? -6.009 2.281 25.094 1.00 98.00 84 SER A N 1
ATOM 639 C CA . SER A 1 84 ? -5.655 0.874 24.904 1.00 98.00 84 SER A CA 1
ATOM 640 C C . SER A 1 84 ? -6.903 0.026 25.103 1.00 98.00 84 SER A C 1
ATOM 642 O O . SER A 1 84 ? -7.511 0.069 26.176 1.00 98.00 84 SER A O 1
ATOM 644 N N . ARG A 1 85 ? -7.329 -0.689 24.061 1.00 98.00 85 ARG A N 1
ATOM 645 C CA . ARG A 1 85 ? -8.501 -1.570 24.090 1.00 98.00 85 ARG A CA 1
ATOM 646 C C . ARG A 1 85 ? -8.149 -2.923 23.493 1.00 98.00 85 ARG A C 1
ATOM 648 O O . ARG A 1 85 ? -7.505 -2.995 22.449 1.00 98.00 85 ARG A O 1
ATOM 655 N N . THR A 1 86 ? -8.649 -3.961 24.146 1.00 97.38 86 THR A N 1
ATOM 656 C CA . THR A 1 86 ? -8.648 -5.335 23.651 1.00 97.38 86 THR A CA 1
ATOM 657 C C . THR A 1 86 ? -10.099 -5.774 23.507 1.00 97.38 86 THR A C 1
ATOM 659 O O . THR A 1 86 ? -10.897 -5.474 24.401 1.00 97.38 86 THR A O 1
ATOM 662 N N . GLY A 1 87 ? -10.459 -6.384 22.380 1.00 94.75 87 GLY A N 1
ATOM 663 C CA . GLY A 1 87 ? -11.816 -6.854 22.128 1.00 94.75 87 GLY A CA 1
ATOM 664 C C . GLY A 1 87 ? -12.094 -8.273 22.648 1.00 94.75 87 GLY A C 1
ATOM 665 O O . GLY A 1 87 ? -11.311 -8.802 23.444 1.00 94.75 87 GLY A O 1
ATOM 666 N N . PRO A 1 88 ? -13.239 -8.861 22.247 1.00 96.38 88 PRO A N 1
ATOM 667 C CA . PRO A 1 88 ? -14.139 -8.364 21.200 1.00 96.38 88 PRO A CA 1
ATOM 668 C C . PRO A 1 88 ? -14.848 -7.057 21.601 1.00 96.38 88 PRO A C 1
ATOM 670 O O . PRO A 1 88 ? -15.302 -6.913 22.736 1.00 96.38 88 PRO A O 1
ATOM 673 N N . LEU A 1 89 ? -14.907 -6.070 20.700 1.00 97.69 89 LEU A N 1
ATOM 674 C CA . LEU A 1 89 ? -15.543 -4.769 20.968 1.00 97.69 89 LEU A CA 1
ATOM 675 C C . LEU A 1 89 ? -16.016 -4.095 19.679 1.00 97.69 89 LEU A C 1
ATOM 677 O O . LEU A 1 89 ? -15.247 -3.938 18.733 1.00 97.69 89 LEU A O 1
ATOM 681 N N . LYS A 1 90 ? -17.240 -3.570 19.686 1.00 98.31 90 LYS A N 1
ATOM 682 C CA . LYS A 1 90 ? -17.736 -2.672 18.643 1.00 98.31 90 LYS A CA 1
ATOM 683 C C . LYS A 1 90 ? -17.854 -1.242 19.164 1.00 98.31 90 LYS A C 1
ATOM 685 O O . LYS A 1 90 ? -18.472 -0.983 20.192 1.00 98.31 90 LYS A O 1
ATOM 690 N N . VAL A 1 91 ? -17.252 -0.301 18.450 1.00 98.62 91 VAL A N 1
ATOM 691 C CA . VAL A 1 91 ? -17.293 1.133 18.742 1.00 98.62 91 VAL A CA 1
ATOM 692 C C . VAL A 1 91 ? -18.186 1.808 17.707 1.00 98.62 91 VAL A C 1
ATOM 694 O O . VAL A 1 91 ? -17.799 1.978 16.550 1.00 98.62 91 VAL A O 1
ATOM 697 N N . ASN A 1 92 ? -19.379 2.209 18.139 1.00 98.31 92 ASN A N 1
ATOM 698 C CA . ASN A 1 92 ? -20.368 2.929 17.344 1.00 98.31 92 ASN A CA 1
ATOM 699 C C . ASN A 1 92 ? -20.016 4.424 17.288 1.00 98.31 92 ASN A C 1
ATOM 701 O O . ASN A 1 92 ? -20.660 5.263 17.922 1.00 98.31 92 ASN A O 1
ATOM 705 N N . GLY A 1 93 ? -18.952 4.757 16.560 1.00 98.25 93 GLY A N 1
ATOM 706 C CA . GLY A 1 93 ? -18.501 6.127 16.340 1.00 98.25 93 GLY A CA 1
ATOM 707 C C . GLY A 1 93 ? -16.986 6.262 16.310 1.00 98.25 93 GLY A C 1
ATOM 708 O O . GLY A 1 93 ? -16.265 5.302 16.045 1.00 98.25 93 GLY A O 1
ATOM 709 N N . ASP A 1 94 ? -16.515 7.482 16.557 1.00 98.69 94 ASP A N 1
ATOM 710 C CA . ASP A 1 94 ? -15.100 7.826 16.444 1.00 98.69 94 ASP A CA 1
ATOM 711 C C . ASP A 1 94 ? -14.280 7.365 17.659 1.00 98.69 94 ASP A C 1
ATOM 713 O O . ASP A 1 94 ? -14.749 7.389 18.801 1.00 98.69 94 ASP A O 1
ATOM 717 N N . VAL A 1 95 ? -13.010 7.036 17.418 1.00 98.75 95 VAL A N 1
ATOM 718 C CA . VAL A 1 95 ? -11.980 6.830 18.445 1.00 98.75 95 VAL A CA 1
ATOM 719 C C . VAL A 1 95 ? -10.956 7.957 18.325 1.00 98.75 95 VAL A C 1
ATOM 721 O O . VAL A 1 95 ? -10.332 8.127 17.283 1.00 98.75 95 VAL A O 1
ATOM 724 N N . THR A 1 96 ? -10.776 8.765 19.368 1.00 98.50 96 THR A N 1
ATOM 725 C CA . THR A 1 96 ? -9.879 9.933 19.344 1.00 98.50 96 THR A CA 1
ATOM 726 C C . THR A 1 96 ? -9.026 9.995 20.607 1.00 98.50 96 THR A C 1
ATOM 728 O O . THR A 1 96 ? -9.560 10.069 21.713 1.00 98.50 96 THR A O 1
ATOM 731 N N . ALA A 1 97 ? -7.703 10.022 20.446 1.00 98.25 97 ALA A N 1
ATOM 732 C CA . ALA A 1 97 ? -6.745 10.187 21.540 1.00 98.25 97 ALA A CA 1
ATOM 733 C C . ALA A 1 97 ? -5.782 11.350 21.275 1.00 98.25 97 ALA A C 1
ATOM 735 O O . ALA A 1 97 ? -5.260 11.483 20.165 1.00 98.25 97 ALA A O 1
ATOM 736 N N . THR A 1 98 ? -5.468 12.135 22.310 1.00 98.06 98 THR A N 1
ATOM 737 C CA . THR A 1 98 ? -4.370 13.125 22.271 1.00 98.06 98 THR A CA 1
ATOM 738 C C . THR A 1 98 ? -3.008 12.528 22.652 1.00 98.06 98 THR A C 1
ATOM 740 O O . THR A 1 98 ? -2.038 13.263 22.850 1.00 98.06 98 THR A O 1
ATOM 743 N N . ALA A 1 99 ? -2.916 11.200 22.727 1.00 98.19 99 ALA A N 1
ATOM 744 C CA . ALA A 1 99 ? -1.666 10.451 22.721 1.00 98.19 99 ALA A CA 1
ATOM 745 C C . ALA A 1 99 ? -1.813 9.216 21.809 1.00 98.19 99 ALA A C 1
ATOM 747 O O . ALA A 1 99 ? -2.366 9.323 20.713 1.00 98.19 99 ALA A O 1
ATOM 748 N N . SER A 1 100 ? -1.316 8.049 22.227 1.00 98.50 100 SER A N 1
ATOM 749 C CA . SER A 1 100 ? -1.287 6.836 21.394 1.00 98.50 100 SER A CA 1
ATOM 750 C C . SER A 1 100 ? -2.617 6.075 21.411 1.00 98.50 100 SER A C 1
ATOM 752 O O . SER A 1 100 ? -3.330 6.082 22.414 1.00 98.50 100 SER A O 1
ATOM 754 N N . VAL A 1 101 ? -2.932 5.372 20.321 1.00 98.81 101 VAL A N 1
ATOM 755 C CA . VAL A 1 101 ? -4.076 4.445 20.240 1.00 98.81 101 VAL A CA 1
ATOM 756 C C . VAL A 1 101 ? -3.556 3.031 20.019 1.00 98.81 101 VAL A C 1
ATOM 758 O O . VAL A 1 101 ? -2.774 2.787 19.105 1.00 98.81 101 VAL A O 1
ATOM 761 N N . THR A 1 102 ? -3.989 2.089 20.849 1.00 98.75 102 THR A N 1
ATOM 762 C CA . THR A 1 102 ? -3.743 0.655 20.676 1.00 98.75 102 THR A CA 1
ATOM 763 C C . THR A 1 102 ? -5.071 -0.089 20.683 1.00 98.75 102 THR A C 1
ATOM 765 O O . THR A 1 102 ? -5.787 -0.047 21.682 1.00 98.75 102 THR A O 1
ATOM 768 N N . LEU A 1 103 ? -5.396 -0.754 19.575 1.00 98.69 103 LEU A N 1
ATOM 769 C CA . LEU A 1 103 ? -6.572 -1.614 19.436 1.00 98.69 103 LEU A CA 1
ATOM 770 C C . LEU A 1 103 ? -6.097 -3.026 19.090 1.00 98.69 103 LEU A C 1
ATOM 772 O O . LEU A 1 103 ? -5.311 -3.182 18.155 1.00 98.69 103 LEU A O 1
ATOM 776 N N . LYS A 1 104 ? -6.546 -4.027 19.849 1.00 98.56 104 LYS A N 1
ATOM 777 C CA . LYS A 1 104 ? -6.159 -5.430 19.654 1.00 98.56 104 LYS A CA 1
ATOM 778 C C . LYS A 1 104 ? -7.354 -6.371 19.725 1.00 98.56 104 LYS A C 1
ATOM 780 O O . LYS A 1 104 ? -8.228 -6.125 20.549 1.00 98.56 104 LYS A O 1
ATOM 785 N N . HIS A 1 105 ? -7.311 -7.471 18.980 1.00 97.88 105 HIS A N 1
ATOM 786 C CA . HIS A 1 105 ? -8.271 -8.584 19.021 1.00 97.88 105 HIS A CA 1
ATOM 787 C C . HIS A 1 105 ? -9.720 -8.171 18.733 1.00 97.88 105 HIS A C 1
ATOM 789 O O . HIS A 1 105 ? -10.404 -7.660 19.612 1.00 97.88 105 HIS A O 1
ATOM 795 N N . ASP A 1 106 ? -10.212 -8.451 17.528 1.00 98.00 106 ASP A N 1
ATOM 796 C CA . ASP A 1 106 ? -11.640 -8.414 17.173 1.00 98.00 106 ASP A CA 1
ATOM 797 C C . ASP A 1 106 ? -12.336 -7.085 17.540 1.00 98.00 106 ASP A C 1
ATOM 799 O O . ASP A 1 106 ? -13.363 -7.048 18.229 1.00 98.00 106 ASP A O 1
ATOM 803 N N . ILE A 1 107 ? -11.766 -5.962 17.090 1.00 98.62 107 ILE A N 1
ATOM 804 C CA . ILE A 1 107 ? -12.357 -4.630 17.294 1.00 98.62 107 ILE A CA 1
ATOM 805 C C . ILE A 1 107 ? -12.895 -4.075 15.980 1.00 98.62 107 ILE A C 1
ATOM 807 O O . ILE A 1 107 ? -12.167 -3.951 14.994 1.00 98.62 107 ILE A O 1
ATOM 811 N N . HIS A 1 108 ? -14.159 -3.651 15.999 1.00 98.75 108 HIS A N 1
ATOM 812 C CA . HIS A 1 108 ? -14.798 -2.931 14.900 1.00 98.75 108 HIS A CA 1
ATOM 813 C C . HIS A 1 108 ? -15.099 -1.488 15.307 1.00 98.75 108 HIS A C 1
ATOM 815 O O . HIS A 1 108 ? -15.850 -1.248 16.246 1.00 98.75 108 HIS A O 1
ATOM 821 N N . VAL A 1 109 ? -14.532 -0.518 14.593 1.00 98.81 109 VAL A N 1
ATOM 822 C CA . VAL A 1 109 ? -14.827 0.912 14.750 1.00 98.81 109 VAL A CA 1
ATOM 823 C C . VAL A 1 109 ? -15.618 1.388 13.537 1.00 98.81 109 VAL A C 1
ATOM 825 O O . VAL A 1 109 ? -15.132 1.304 12.409 1.00 98.81 109 VAL A O 1
ATOM 828 N N . THR A 1 110 ? -16.832 1.897 13.749 1.00 98.62 110 THR A N 1
ATOM 829 C CA . THR A 1 110 ? -17.689 2.370 12.647 1.00 98.62 110 THR A CA 1
ATOM 830 C C . THR A 1 110 ? -17.346 3.792 12.193 1.00 98.62 110 THR A C 1
ATOM 832 O O . THR A 1 110 ? -17.735 4.198 11.102 1.00 98.62 110 THR A O 1
ATOM 835 N N . GLY A 1 111 ? -16.668 4.572 13.039 1.00 98.50 111 GLY A N 1
ATOM 836 C CA . GLY A 1 111 ? -16.260 5.947 12.756 1.00 98.50 111 GLY A CA 1
ATOM 837 C C . GLY A 1 111 ? -14.786 6.091 12.381 1.00 98.50 111 GLY A C 1
ATOM 838 O O . GLY A 1 111 ? -14.106 5.134 12.005 1.00 98.50 111 GLY A O 1
ATOM 839 N N . LYS A 1 112 ? -14.295 7.326 12.487 1.00 98.75 112 LYS A N 1
ATOM 840 C CA . LYS A 1 112 ? -12.893 7.690 12.258 1.00 98.75 112 LYS A CA 1
ATOM 841 C C . LYS A 1 112 ? -12.035 7.313 13.461 1.00 98.75 112 LYS A C 1
ATOM 843 O O . LYS A 1 112 ? -12.480 7.398 14.605 1.00 98.75 112 LYS A O 1
ATOM 848 N N . THR A 1 113 ? -10.763 7.023 13.210 1.00 98.69 113 THR A N 1
ATOM 849 C CA . THR A 1 113 ? -9.780 6.789 14.277 1.00 98.69 113 THR A CA 1
ATOM 850 C C . THR A 1 113 ? -8.650 7.806 14.171 1.00 98.69 113 THR A C 1
ATOM 852 O O . THR A 1 113 ? -7.939 7.855 13.168 1.00 98.69 113 THR A O 1
ATOM 855 N N . PHE A 1 114 ? -8.477 8.619 15.212 1.00 98.75 114 PHE A N 1
ATOM 856 C CA . PHE A 1 114 ? -7.451 9.655 15.305 1.00 98.75 114 PHE A CA 1
ATOM 857 C C . PHE A 1 114 ? -6.539 9.437 16.516 1.00 98.75 114 PHE A C 1
ATOM 859 O O . PHE A 1 114 ? -7.002 9.223 17.638 1.00 98.75 114 PHE A O 1
ATOM 866 N N . SER A 1 115 ? -5.232 9.564 16.297 1.00 98.56 115 SER A N 1
ATOM 867 C CA . SER A 1 115 ? -4.210 9.572 17.344 1.00 98.56 115 SER A CA 1
ATOM 868 C C . SER A 1 115 ? -3.195 10.674 17.059 1.00 98.56 115 SER A C 1
ATOM 870 O O . SER A 1 115 ? -2.631 10.722 15.965 1.00 98.56 115 SER A O 1
ATOM 872 N N . SER A 1 116 ? -2.916 11.538 18.037 1.00 98.00 116 SER A N 1
ATOM 873 C CA . SER A 1 116 ? -1.767 12.451 17.926 1.00 98.00 116 SER A CA 1
ATOM 874 C C . SER A 1 116 ? -0.420 11.769 18.234 1.00 98.00 116 SER A C 1
ATOM 876 O O . SER A 1 116 ? 0.651 12.349 18.058 1.00 98.00 116 SER A O 1
ATOM 878 N N . GLY A 1 117 ? -0.462 10.530 18.727 1.00 98.19 117 GLY A N 1
ATOM 879 C CA . GLY A 1 117 ? 0.692 9.673 18.951 1.00 98.19 117 GLY A CA 1
ATOM 880 C C . GLY A 1 117 ? 0.762 8.526 17.949 1.00 98.19 117 GLY A C 1
ATOM 881 O O . GLY A 1 117 ? 0.160 8.555 16.872 1.00 98.19 117 GLY A O 1
ATOM 882 N N . THR A 1 118 ? 1.524 7.497 18.318 1.00 98.50 118 THR A N 1
ATOM 883 C CA . THR A 1 118 ? 1.628 6.271 17.523 1.00 98.50 118 THR A CA 1
ATOM 884 C C . THR A 1 118 ? 0.325 5.489 17.619 1.00 98.50 118 THR A C 1
ATOM 886 O O . THR A 1 118 ? -0.241 5.333 18.703 1.00 98.50 118 THR A O 1
ATOM 889 N N . MET A 1 119 ? -0.125 4.948 16.493 1.00 98.81 119 MET A N 1
ATOM 890 C CA . MET A 1 119 ? -1.276 4.057 16.450 1.00 98.81 119 MET A CA 1
ATOM 891 C C . MET A 1 119 ? -0.827 2.628 16.144 1.00 98.81 119 MET A C 1
ATOM 893 O O . MET A 1 119 ? -0.041 2.409 15.227 1.00 98.81 119 MET A O 1
ATOM 897 N N . THR A 1 120 ? -1.293 1.663 16.935 1.00 98.81 120 THR A N 1
ATOM 898 C CA . THR A 1 120 ? -1.029 0.229 16.743 1.00 98.81 120 THR A CA 1
ATOM 899 C C . THR A 1 120 ? -2.346 -0.532 16.698 1.00 98.81 120 THR A C 1
ATOM 901 O O . THR A 1 120 ? -3.136 -0.456 17.637 1.00 98.81 120 THR A O 1
ATOM 904 N N . LEU A 1 121 ? -2.572 -1.257 15.610 1.00 98.75 121 LEU A N 1
ATOM 905 C CA . LEU A 1 121 ? -3.769 -2.052 15.361 1.00 98.75 121 LEU A CA 1
ATOM 906 C C . LEU A 1 121 ? -3.326 -3.492 15.098 1.00 98.75 121 LEU A C 1
ATOM 908 O O . LEU A 1 121 ? -2.496 -3.706 14.217 1.00 98.75 121 LEU A O 1
ATOM 912 N N . SER A 1 122 ? -3.819 -4.466 15.856 1.00 98.56 122 SER A N 1
ATOM 913 C CA . SER A 1 122 ? -3.457 -5.867 15.617 1.00 98.56 122 SER A CA 1
ATOM 914 C C . SER A 1 122 ? -4.610 -6.825 15.845 1.00 98.56 122 SER A C 1
ATOM 916 O O . SER A 1 122 ? -5.480 -6.555 16.671 1.00 98.56 122 SER A O 1
ATOM 918 N N . ASP A 1 123 ? -4.578 -7.953 15.144 1.00 98.25 123 ASP A N 1
ATOM 919 C CA . ASP A 1 123 ? -5.455 -9.099 15.376 1.00 98.25 123 ASP A CA 1
ATOM 920 C C . ASP A 1 123 ? -6.935 -8.775 15.092 1.00 98.25 123 ASP A C 1
ATOM 922 O O . ASP A 1 123 ? -7.706 -8.435 15.989 1.00 98.25 123 ASP A O 1
ATOM 926 N N . ASN A 1 124 ? -7.352 -8.895 13.827 1.00 98.25 124 ASN A N 1
ATOM 927 C CA . ASN A 1 124 ? -8.751 -8.738 13.388 1.00 98.25 124 ASN A CA 1
ATOM 928 C C . ASN A 1 124 ? -9.359 -7.360 13.706 1.00 98.25 124 ASN A C 1
ATOM 930 O O . ASN A 1 124 ? -10.408 -7.238 14.343 1.00 98.25 124 ASN A O 1
ATOM 934 N N . ILE A 1 125 ? -8.716 -6.295 13.233 1.00 98.75 125 ILE A N 1
ATOM 935 C CA . ILE A 1 125 ? -9.227 -4.931 13.404 1.00 98.75 125 ILE A CA 1
ATOM 936 C C . ILE A 1 125 ? -9.948 -4.480 12.141 1.00 98.75 125 ILE A C 1
ATOM 938 O O . ILE A 1 125 ? -9.418 -4.578 11.035 1.00 98.75 125 ILE A O 1
ATOM 942 N N . ARG A 1 126 ? -11.138 -3.903 12.299 1.00 98.81 126 ARG A N 1
ATOM 943 C CA . ARG A 1 126 ? -11.861 -3.240 11.215 1.00 98.81 126 ARG A CA 1
ATOM 944 C C . ARG A 1 126 ? -12.167 -1.797 11.579 1.00 98.81 126 ARG A C 1
ATOM 946 O O . ARG A 1 126 ? -12.778 -1.539 12.611 1.00 98.81 126 ARG A O 1
ATOM 953 N N . ILE A 1 127 ? -11.808 -0.868 10.699 1.00 98.81 127 ILE A N 1
ATOM 954 C CA . ILE A 1 127 ? -12.161 0.545 10.837 1.00 98.81 127 ILE A CA 1
ATOM 955 C C . ILE A 1 127 ? -12.872 0.995 9.563 1.00 98.81 127 ILE A C 1
ATOM 957 O O . ILE A 1 127 ? -12.328 0.892 8.458 1.00 98.81 127 ILE A O 1
ATOM 961 N N . ASP A 1 128 ? -14.107 1.463 9.725 1.00 98.75 128 ASP A N 1
ATOM 962 C CA . ASP A 1 128 ? -14.948 1.867 8.605 1.00 98.75 128 ASP A CA 1
ATOM 963 C C . ASP A 1 128 ? -14.677 3.306 8.154 1.00 98.75 128 ASP A C 1
ATOM 965 O O . ASP A 1 128 ? -14.814 3.595 6.970 1.00 98.75 128 ASP A O 1
ATOM 969 N N . GLY A 1 129 ? -14.269 4.191 9.067 1.00 98.62 129 GLY A N 1
ATOM 970 C CA . GLY A 1 129 ? -13.890 5.561 8.738 1.00 98.62 129 GLY A CA 1
ATOM 971 C C . GLY A 1 129 ? -12.391 5.747 8.496 1.00 98.62 129 GLY A C 1
ATOM 972 O O . GLY A 1 129 ? -11.562 4.871 8.745 1.00 98.62 129 GLY A O 1
ATOM 973 N N . ARG A 1 130 ? -12.030 6.949 8.044 1.00 98.75 130 ARG A N 1
ATOM 974 C CA . ARG A 1 130 ? -10.638 7.380 7.871 1.00 98.75 130 ARG A CA 1
ATOM 975 C C . ARG A 1 130 ? -9.790 7.185 9.132 1.00 98.75 130 ARG A C 1
ATOM 977 O O . ARG A 1 130 ? -10.205 7.529 10.243 1.00 98.75 130 ARG A O 1
ATOM 984 N N . VAL A 1 131 ? -8.543 6.761 8.926 1.00 98.88 131 VAL A N 1
ATOM 985 C CA . VAL A 1 131 ? -7.534 6.619 9.985 1.00 98.88 131 VAL A CA 1
ATOM 986 C C . VAL A 1 131 ? -6.439 7.665 9.843 1.00 98.88 131 VAL A C 1
ATOM 988 O O . VAL A 1 131 ? -5.874 7.848 8.765 1.00 98.88 131 VAL A O 1
ATOM 991 N N . ILE A 1 132 ? -6.140 8.364 10.940 1.00 98.75 132 ILE A N 1
ATOM 992 C CA . ILE A 1 132 ? -5.111 9.404 10.994 1.00 98.75 132 ILE A CA 1
ATOM 993 C C . ILE A 1 132 ? -4.243 9.207 12.239 1.00 98.75 132 ILE A C 1
ATOM 995 O O . ILE A 1 132 ? -4.738 9.246 13.366 1.00 98.75 132 ILE A O 1
ATOM 999 N N . SER A 1 133 ? -2.934 9.065 12.039 1.00 98.50 133 SER A N 1
ATOM 1000 C CA . SER A 1 133 ? -1.931 9.210 13.099 1.00 98.50 133 SER A CA 1
ATOM 1001 C C . SER A 1 133 ? -1.012 10.389 12.787 1.00 98.50 133 SER A C 1
ATOM 1003 O O . SER A 1 133 ? -0.486 10.496 11.683 1.00 98.50 133 SER A O 1
ATOM 1005 N N . THR A 1 134 ? -0.771 11.285 13.745 1.00 98.25 134 THR A N 1
ATOM 1006 C CA . THR A 1 134 ? 0.240 12.344 13.554 1.00 98.25 134 THR A CA 1
ATOM 1007 C C . THR A 1 134 ? 1.659 11.881 13.894 1.00 98.25 134 THR A C 1
ATOM 1009 O O . THR A 1 134 ? 2.592 12.673 13.809 1.00 98.25 134 THR A O 1
ATOM 1012 N N . ALA A 1 135 ? 1.837 10.609 14.257 1.00 98.25 135 ALA A N 1
ATOM 1013 C CA . ALA A 1 135 ? 3.130 9.948 14.375 1.00 98.25 135 ALA A CA 1
ATOM 1014 C C . ALA A 1 135 ? 3.149 8.730 13.437 1.00 98.25 135 ALA A C 1
ATOM 1016 O O . ALA A 1 135 ? 2.755 8.842 12.275 1.00 98.25 135 ALA A O 1
ATOM 1017 N N . SER A 1 136 ? 3.628 7.580 13.908 1.00 98.44 136 SER A N 1
ATOM 1018 C CA . SER A 1 136 ? 3.669 6.348 13.120 1.00 98.44 136 SER A CA 1
ATOM 1019 C C . SER A 1 136 ? 2.384 5.531 13.259 1.00 98.44 136 SER A C 1
ATOM 1021 O O . SER A 1 136 ? 1.750 5.519 14.315 1.00 98.44 136 SER A O 1
ATOM 1023 N N . LEU A 1 137 ? 2.045 4.780 12.215 1.00 98.75 137 LEU A N 1
ATOM 1024 C CA . LEU A 1 137 ? 0.927 3.843 12.208 1.00 98.75 137 LEU A CA 1
ATOM 1025 C C . LEU A 1 137 ? 1.435 2.430 11.923 1.00 98.75 137 LEU A C 1
ATOM 1027 O O . LEU A 1 137 ? 2.168 2.193 10.965 1.00 98.75 137 LEU A O 1
ATOM 1031 N N . LYS A 1 138 ? 1.019 1.497 12.769 1.00 98.81 138 LYS A N 1
ATOM 1032 C CA . LYS A 1 138 ? 1.359 0.083 12.702 1.00 98.81 138 LYS A CA 1
ATOM 1033 C C . LYS A 1 138 ? 0.080 -0.739 12.611 1.00 98.81 138 LYS A C 1
ATOM 1035 O O . LYS A 1 138 ? -0.814 -0.536 13.434 1.00 98.81 138 LYS A O 1
ATOM 1040 N N . ALA A 1 139 ? -0.001 -1.643 11.641 1.00 98.56 139 ALA A N 1
ATOM 1041 C CA . ALA A 1 139 ? -1.125 -2.566 11.509 1.00 98.56 139 ALA A CA 1
ATOM 1042 C C . ALA A 1 139 ? -0.637 -3.973 11.167 1.00 98.56 139 ALA A C 1
ATOM 1044 O O . ALA A 1 139 ? 0.152 -4.133 10.235 1.00 98.56 139 ALA A O 1
ATOM 1045 N N . PHE A 1 140 ? -1.102 -4.967 11.919 1.00 97.44 140 PHE A N 1
ATOM 1046 C CA . PHE A 1 140 ? -0.654 -6.352 11.790 1.00 97.44 140 PHE A CA 1
ATOM 1047 C C . PHE A 1 140 ? -1.825 -7.323 11.902 1.00 97.44 140 PHE A C 1
ATOM 1049 O O . PHE A 1 140 ? -2.777 -7.050 12.627 1.00 97.44 140 PHE A O 1
ATOM 1056 N N . ASP A 1 141 ? -1.726 -8.465 11.233 1.00 97.62 141 ASP A N 1
ATOM 1057 C CA . ASP A 1 141 ? -2.567 -9.638 11.483 1.00 97.62 141 ASP A CA 1
ATOM 1058 C C . ASP A 1 141 ? -4.071 -9.368 11.256 1.00 97.62 141 ASP A C 1
ATOM 1060 O O . ASP A 1 141 ? -4.876 -9.247 12.181 1.00 97.62 141 ASP A O 1
ATOM 1064 N N . ASN A 1 142 ? -4.463 -9.300 9.977 1.00 97.75 142 ASN A N 1
ATOM 1065 C CA . ASN A 1 142 ? -5.849 -9.121 9.518 1.00 97.75 142 ASN A CA 1
ATOM 1066 C C . ASN A 1 142 ? -6.472 -7.771 9.927 1.00 97.75 142 ASN A C 1
ATOM 1068 O O . ASN A 1 142 ? -7.436 -7.707 10.691 1.00 97.75 142 ASN A O 1
ATOM 1072 N N . VAL A 1 143 ? -5.953 -6.674 9.368 1.00 98.75 143 VAL A N 1
ATOM 1073 C CA . VAL A 1 143 ? -6.509 -5.322 9.572 1.00 98.75 143 VAL A CA 1
ATOM 1074 C C . VAL A 1 143 ? -7.173 -4.805 8.299 1.00 98.75 143 VAL A C 1
ATOM 1076 O O . VAL A 1 143 ? -6.588 -4.840 7.217 1.00 98.75 143 VAL A O 1
ATOM 1079 N N . ILE A 1 144 ? -8.396 -4.290 8.424 1.00 98.81 144 ILE A N 1
ATOM 1080 C CA . ILE A 1 144 ? -9.188 -3.756 7.313 1.00 98.81 144 ILE A CA 1
ATOM 1081 C C . ILE A 1 144 ? -9.506 -2.282 7.556 1.00 98.81 144 ILE A C 1
ATOM 1083 O O . ILE A 1 144 ? -10.224 -1.931 8.494 1.00 98.81 144 ILE A O 1
ATOM 1087 N N . PHE A 1 145 ? -9.054 -1.437 6.635 1.00 98.81 145 PHE A N 1
ATOM 1088 C CA . PHE A 1 145 ? -9.414 -0.028 6.538 1.00 98.81 145 PHE A CA 1
ATOM 1089 C C . PHE A 1 145 ? -10.359 0.167 5.350 1.00 98.81 145 PHE A C 1
ATOM 1091 O O . PHE A 1 145 ? -10.011 -0.155 4.209 1.00 98.81 145 PHE A O 1
ATOM 1098 N N . ARG A 1 146 ? -11.575 0.668 5.590 1.00 98.69 146 ARG A N 1
ATOM 1099 C CA . ARG A 1 146 ? -12.543 0.910 4.501 1.00 98.69 146 ARG A CA 1
ATOM 1100 C C . ARG A 1 146 ? -12.384 2.255 3.802 1.00 98.69 146 ARG A C 1
ATOM 1102 O O . ARG A 1 146 ? -12.961 2.441 2.737 1.00 98.69 146 ARG A O 1
ATOM 1109 N N . GLU A 1 147 ? -11.621 3.159 4.390 1.00 98.75 147 GLU A N 1
ATOM 1110 C CA . GLU A 1 147 ? -11.339 4.486 3.855 1.00 98.75 147 GLU A CA 1
ATOM 1111 C C . GLU A 1 147 ? -9.825 4.740 3.836 1.00 98.75 147 GLU A C 1
ATOM 1113 O O . GLU A 1 147 ? -9.019 3.830 4.047 1.00 98.75 147 GLU A O 1
ATOM 1118 N N . ASP A 1 148 ? -9.449 5.992 3.571 1.00 98.75 148 ASP A N 1
ATOM 1119 C CA . ASP A 1 148 ? -8.067 6.446 3.561 1.00 98.75 148 ASP A CA 1
ATOM 1120 C C . ASP A 1 148 ? -7.355 6.226 4.896 1.00 98.75 148 ASP A C 1
ATOM 1122 O O . ASP A 1 148 ? -7.907 6.418 5.989 1.00 98.75 148 ASP A O 1
ATOM 1126 N N . VAL A 1 149 ? -6.052 6.005 4.782 1.00 98.81 149 VAL A N 1
ATOM 1127 C CA . VAL A 1 149 ? -5.132 5.908 5.903 1.00 98.81 149 VAL A CA 1
ATOM 1128 C C . VAL A 1 149 ? -4.010 6.924 5.735 1.00 98.81 149 VAL A C 1
ATOM 1130 O O . VAL A 1 149 ? -3.328 6.959 4.709 1.00 98.81 149 VAL A O 1
ATOM 1133 N N . ARG A 1 150 ? -3.804 7.763 6.756 1.00 98.75 150 ARG A N 1
ATOM 1134 C CA . ARG A 1 150 ? -2.752 8.787 6.764 1.00 98.75 150 ARG A CA 1
ATOM 1135 C C . ARG A 1 150 ? -1.897 8.713 8.023 1.00 98.75 150 ARG A C 1
ATOM 1137 O O . ARG A 1 150 ? -2.428 8.655 9.132 1.00 98.75 150 ARG A O 1
ATOM 1144 N N . ALA A 1 151 ? -0.581 8.793 7.851 1.00 98.56 151 ALA A N 1
ATOM 1145 C CA . ALA A 1 151 ? 0.355 8.973 8.955 1.00 98.56 151 ALA A CA 1
ATOM 1146 C C . ALA A 1 151 ? 1.368 10.086 8.658 1.00 98.56 151 ALA A C 1
ATOM 1148 O O . ALA A 1 151 ? 1.939 10.144 7.571 1.00 98.56 151 ALA A O 1
ATOM 1149 N N . SER A 1 152 ? 1.646 10.962 9.622 1.00 97.88 152 SER A N 1
ATOM 1150 C CA . SER A 1 152 ? 2.735 11.941 9.458 1.00 97.88 152 SER A CA 1
ATOM 1151 C C . SER A 1 152 ? 4.124 11.306 9.621 1.00 97.88 152 SER A C 1
ATOM 1153 O O . SER A 1 152 ? 5.119 11.871 9.181 1.00 97.88 152 SER A O 1
ATOM 1155 N N . GLY A 1 153 ? 4.208 10.144 10.270 1.00 97.38 153 GLY A N 1
ATOM 1156 C CA . GLY A 1 153 ? 5.434 9.380 10.479 1.00 97.38 153 GLY A CA 1
ATOM 1157 C C . GLY A 1 153 ? 5.550 8.176 9.548 1.00 97.38 153 GLY A C 1
ATOM 1158 O O . GLY A 1 153 ? 5.200 8.234 8.370 1.00 97.38 153 GLY A O 1
ATOM 1159 N N . HIS A 1 154 ? 6.082 7.079 10.087 1.00 98.38 154 HIS A N 1
ATOM 1160 C CA . HIS A 1 154 ? 6.256 5.824 9.360 1.00 98.38 154 HIS A CA 1
ATOM 1161 C C . HIS A 1 154 ? 4.960 5.0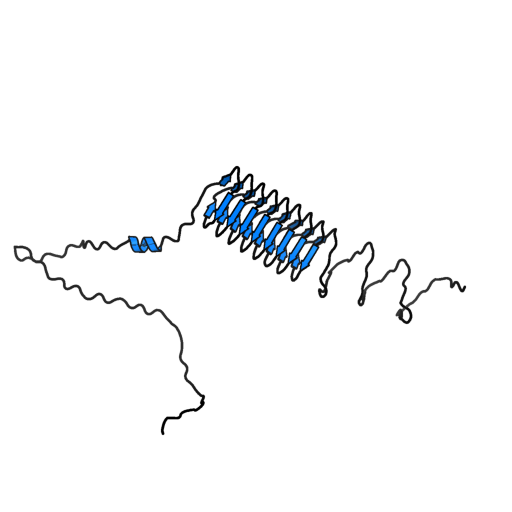08 9.340 1.00 98.38 154 HIS A C 1
ATOM 1163 O O . HIS A 1 154 ? 4.285 4.910 10.367 1.00 98.38 154 HIS A O 1
ATOM 1169 N N . ILE A 1 155 ? 4.651 4.377 8.206 1.00 98.81 155 ILE A N 1
ATOM 1170 C CA . ILE A 1 155 ? 3.622 3.335 8.125 1.00 98.81 155 ILE A CA 1
ATOM 1171 C C . ILE A 1 155 ? 4.293 1.976 7.984 1.00 98.81 155 ILE A C 1
ATOM 1173 O O . ILE A 1 155 ? 5.139 1.798 7.110 1.00 98.81 155 ILE A O 1
ATOM 1177 N N . ASP A 1 156 ? 3.883 1.035 8.830 1.00 98.62 156 ASP A N 1
ATOM 1178 C CA . ASP A 1 156 ? 4.396 -0.331 8.862 1.00 98.62 156 ASP A CA 1
ATOM 1179 C C . ASP A 1 156 ? 3.240 -1.336 8.926 1.00 98.62 156 ASP A C 1
ATOM 1181 O O . ASP A 1 156 ? 2.629 -1.517 9.985 1.00 98.62 156 ASP A O 1
ATOM 1185 N N . PHE A 1 157 ? 2.922 -1.946 7.783 1.00 98.62 157 PHE A N 1
ATOM 1186 C CA . PHE A 1 157 ? 1.818 -2.891 7.619 1.00 98.62 157 PHE A CA 1
ATOM 1187 C C . PHE A 1 157 ? 2.332 -4.282 7.302 1.00 98.62 157 PHE A C 1
ATOM 1189 O O . PHE A 1 157 ? 3.086 -4.442 6.344 1.00 98.62 157 PHE A O 1
ATOM 1196 N N . ARG A 1 158 ? 1.911 -5.273 8.097 1.00 97.12 158 ARG A N 1
ATOM 1197 C CA . ARG A 1 158 ? 2.298 -6.676 7.906 1.00 97.12 158 ARG A CA 1
ATOM 1198 C C . ARG A 1 158 ? 1.120 -7.632 8.022 1.00 97.12 158 ARG A C 1
ATOM 1200 O O . ARG A 1 158 ? 0.157 -7.324 8.715 1.00 97.12 158 ARG A O 1
ATOM 1207 N N . HIS A 1 159 ? 1.242 -8.801 7.404 1.00 95.94 159 HIS A N 1
ATOM 1208 C CA . HIS A 1 159 ? 0.346 -9.948 7.573 1.00 95.94 159 HIS A CA 1
ATOM 1209 C C . HIS A 1 159 ? -1.134 -9.602 7.346 1.00 95.94 159 HIS A C 1
ATOM 1211 O O . HIS A 1 159 ? -1.923 -9.431 8.280 1.00 95.94 159 HIS A O 1
ATOM 1217 N N . LYS A 1 160 ? -1.536 -9.552 6.074 1.00 97.06 160 LYS A N 1
ATOM 1218 C CA . LYS A 1 160 ? -2.938 -9.372 5.660 1.00 97.06 160 LYS A CA 1
ATOM 1219 C C . LYS A 1 160 ? -3.536 -8.034 6.112 1.00 97.06 160 LYS A C 1
ATOM 1221 O O . LYS A 1 160 ? -4.404 -7.967 6.981 1.00 97.06 160 LYS A O 1
ATOM 1226 N N . VAL A 1 161 ? -3.120 -6.953 5.459 1.00 98.56 161 VAL A N 1
ATOM 1227 C CA . VAL A 1 161 ? -3.732 -5.626 5.630 1.00 98.56 161 VAL A CA 1
ATOM 1228 C C . VAL A 1 161 ? -4.463 -5.236 4.352 1.00 98.56 161 VAL A C 1
ATOM 1230 O O . VAL A 1 161 ? -3.900 -5.295 3.264 1.00 98.56 161 VAL A O 1
ATOM 1233 N N . THR A 1 162 ? -5.726 -4.831 4.462 1.00 98.62 162 THR A N 1
ATOM 1234 C CA . THR A 1 162 ? -6.528 -4.369 3.321 1.00 98.62 162 THR A CA 1
ATOM 1235 C C . THR A 1 162 ? -6.926 -2.913 3.499 1.00 98.62 162 THR A C 1
ATOM 1237 O O . THR A 1 162 ? -7.522 -2.553 4.513 1.00 98.62 162 THR A O 1
ATOM 1240 N N . ILE A 1 163 ? -6.669 -2.094 2.481 1.00 98.62 163 ILE A N 1
ATOM 1241 C CA . ILE A 1 163 ? -7.068 -0.686 2.425 1.00 98.62 163 ILE A CA 1
ATOM 1242 C C . ILE A 1 163 ? -7.954 -0.482 1.201 1.00 98.62 163 ILE A C 1
ATOM 1244 O O . ILE A 1 163 ? -7.579 -0.817 0.072 1.00 98.62 163 ILE A O 1
ATOM 1248 N N . LYS A 1 164 ? -9.158 0.043 1.423 1.00 98.38 164 LYS A N 1
ATOM 1249 C CA . LYS A 1 164 ? -10.087 0.367 0.335 1.00 98.38 164 LYS A CA 1
ATOM 1250 C C . LYS A 1 164 ? -9.920 1.779 -0.220 1.00 98.38 164 LYS A C 1
ATOM 1252 O O . LYS A 1 164 ? -10.342 1.974 -1.347 1.00 98.38 164 LYS A O 1
ATOM 1257 N N . GLY A 1 165 ? -9.312 2.695 0.535 1.00 97.81 165 GLY A N 1
ATOM 1258 C CA . GLY A 1 165 ? -8.965 4.046 0.080 1.00 97.81 165 GLY A CA 1
ATOM 1259 C C . GLY A 1 165 ? -7.470 4.244 -0.185 1.00 97.81 165 GLY A C 1
ATOM 1260 O O . GLY A 1 165 ? -6.711 3.281 -0.348 1.00 97.81 165 GLY A O 1
ATOM 1261 N N . ASP A 1 166 ? -7.046 5.511 -0.171 1.00 98.56 166 ASP A N 1
ATOM 1262 C CA . ASP A 1 166 ? -5.647 5.904 -0.357 1.00 98.56 166 ASP A CA 1
ATOM 1263 C C . ASP A 1 166 ? -4.789 5.611 0.886 1.00 98.56 166 ASP A C 1
ATOM 1265 O O . ASP A 1 166 ? -5.221 5.773 2.033 1.00 98.56 166 ASP A O 1
ATOM 1269 N N . LEU A 1 167 ? -3.514 5.288 0.659 1.00 98.62 167 LEU A N 1
ATOM 1270 C CA . LEU A 1 167 ? -2.485 5.208 1.692 1.00 98.62 167 LEU A CA 1
ATOM 1271 C C . LEU A 1 167 ? -1.475 6.345 1.533 1.00 98.62 167 LEU A C 1
ATOM 1273 O O . LEU A 1 167 ? -0.814 6.462 0.501 1.00 98.62 167 LEU A O 1
ATOM 1277 N N . SER A 1 168 ? -1.285 7.158 2.574 1.00 98.44 168 SER A N 1
ATOM 1278 C CA . SER A 1 168 ? -0.300 8.241 2.531 1.00 98.44 168 SER A CA 1
ATOM 1279 C C . SER A 1 168 ? 0.522 8.369 3.808 1.00 98.44 168 SER A C 1
ATOM 1281 O O . SER A 1 168 ? -0.022 8.384 4.914 1.00 98.44 168 SER A O 1
ATOM 1283 N N . ALA A 1 169 ? 1.837 8.515 3.641 1.00 98.06 169 ALA A N 1
ATOM 1284 C CA . ALA A 1 169 ? 2.760 8.812 4.725 1.00 98.06 169 ALA A CA 1
ATOM 1285 C C . ALA A 1 169 ? 3.694 9.972 4.372 1.00 98.06 169 ALA A C 1
ATOM 1287 O O . ALA A 1 169 ? 4.299 9.991 3.296 1.00 98.06 169 ALA A O 1
ATOM 1288 N N . SER A 1 170 ? 3.879 10.902 5.312 1.00 96.50 170 SER A N 1
ATOM 1289 C CA . SER A 1 170 ? 4.964 11.890 5.202 1.00 96.50 170 SER A CA 1
ATOM 1290 C C . SER A 1 170 ? 6.338 11.268 5.496 1.00 96.50 170 SER A C 1
ATOM 1292 O O . SER A 1 170 ? 7.357 11.805 5.069 1.00 96.50 170 SER A O 1
ATOM 1294 N N . GLY A 1 171 ? 6.381 10.129 6.196 1.00 95.31 171 GLY A N 1
ATOM 1295 C CA . GLY A 1 171 ? 7.576 9.304 6.355 1.00 95.31 171 GLY A CA 1
ATOM 1296 C C . GLY A 1 171 ? 7.692 8.199 5.301 1.00 95.31 171 GLY A C 1
ATOM 1297 O O . GLY A 1 171 ? 7.141 8.280 4.202 1.00 95.31 171 GLY A O 1
ATOM 1298 N N . ALA A 1 172 ? 8.442 7.152 5.646 1.00 96.56 172 ALA A N 1
ATOM 1299 C CA . ALA A 1 172 ? 8.548 5.943 4.833 1.00 96.56 172 ALA A CA 1
ATOM 1300 C C . ALA A 1 172 ? 7.300 5.054 4.969 1.00 96.56 172 ALA A C 1
ATOM 1302 O O . ALA A 1 172 ? 6.633 5.079 6.007 1.00 96.56 172 ALA A O 1
ATOM 1303 N N . ILE A 1 173 ? 7.048 4.211 3.969 1.00 98.44 173 ILE A N 1
ATOM 1304 C CA . ILE A 1 173 ? 6.015 3.169 3.991 1.00 98.44 173 ILE A CA 1
ATOM 1305 C C . ILE A 1 173 ? 6.690 1.806 3.823 1.00 98.44 173 ILE A C 1
ATOM 1307 O O . ILE A 1 173 ? 7.407 1.591 2.845 1.00 98.44 173 ILE A O 1
ATOM 1311 N N . THR A 1 174 ? 6.439 0.891 4.757 1.00 98.12 174 THR A N 1
ATOM 1312 C CA . THR A 1 174 ? 6.785 -0.531 4.640 1.00 98.12 174 THR A CA 1
ATOM 1313 C C . THR A 1 174 ? 5.500 -1.345 4.575 1.00 98.12 174 THR A C 1
ATOM 1315 O O . THR A 1 174 ? 4.700 -1.287 5.508 1.00 98.12 174 THR A O 1
ATOM 1318 N N . LEU A 1 175 ? 5.316 -2.099 3.491 1.00 97.88 175 LEU A N 1
ATOM 1319 C CA . LEU A 1 175 ? 4.235 -3.074 3.346 1.00 97.88 175 LEU A CA 1
ATOM 1320 C C . LEU A 1 175 ? 4.860 -4.459 3.206 1.00 97.88 175 LEU A C 1
ATOM 1322 O O . LEU A 1 175 ? 5.750 -4.644 2.375 1.00 97.88 175 LEU A O 1
ATOM 1326 N N . ASP A 1 176 ? 4.404 -5.399 4.020 1.00 95.25 176 ASP A N 1
ATOM 1327 C CA . ASP A 1 176 ? 4.955 -6.746 4.103 1.00 95.25 176 ASP A CA 1
ATOM 1328 C C . ASP A 1 176 ? 3.830 -7.781 4.119 1.00 95.25 176 ASP A C 1
ATOM 1330 O O . ASP A 1 176 ? 2.852 -7.628 4.847 1.00 95.25 176 ASP A O 1
ATOM 1334 N N . ASP A 1 177 ? 3.983 -8.835 3.332 1.00 91.94 177 ASP A N 1
ATOM 1335 C CA . ASP A 1 177 ? 3.185 -10.060 3.389 1.00 91.94 177 ASP A CA 1
ATOM 1336 C C . ASP A 1 177 ? 1.647 -9.887 3.413 1.00 91.94 177 ASP A C 1
ATOM 1338 O O . ASP A 1 177 ? 0.980 -9.830 4.453 1.00 91.94 177 ASP A O 1
ATOM 1342 N N . GLY A 1 178 ? 1.048 -9.847 2.221 1.00 92.44 178 GLY A N 1
ATOM 1343 C CA . GLY A 1 178 ? -0.403 -9.924 2.039 1.00 92.44 178 GLY A CA 1
ATOM 1344 C C . GLY A 1 178 ? -1.107 -8.574 2.133 1.00 92.44 178 GLY A C 1
ATOM 1345 O O . GLY A 1 178 ? -2.239 -8.500 2.609 1.00 92.44 178 GLY A O 1
ATOM 1346 N N . VAL A 1 179 ? -0.457 -7.493 1.700 1.00 97.19 179 VAL A N 1
ATOM 1347 C CA . VAL A 1 179 ? -1.062 -6.156 1.719 1.00 97.19 179 VAL A CA 1
ATOM 1348 C C . VAL A 1 179 ? -1.779 -5.863 0.399 1.00 97.19 179 VAL A C 1
ATOM 1350 O O . VAL A 1 179 ? -1.182 -5.930 -0.675 1.00 97.19 179 VAL A O 1
ATOM 1353 N N . GLU A 1 180 ? -3.060 -5.495 0.474 1.00 97.69 180 GLU A N 1
ATOM 1354 C CA . GLU A 1 180 ? -3.861 -5.069 -0.680 1.00 97.69 180 GLU A CA 1
ATOM 1355 C C . GLU A 1 180 ? -4.357 -3.631 -0.506 1.00 97.69 180 GLU A C 1
ATOM 1357 O O . GLU A 1 180 ? -5.011 -3.296 0.485 1.00 97.69 180 GLU A O 1
ATOM 1362 N N . ILE A 1 181 ? -4.086 -2.788 -1.502 1.00 97.81 181 ILE A N 1
ATOM 1363 C CA . ILE A 1 181 ? -4.507 -1.386 -1.547 1.00 97.81 181 ILE A CA 1
ATOM 1364 C C . ILE A 1 181 ? -5.300 -1.161 -2.830 1.00 97.81 181 ILE A C 1
ATOM 1366 O O . ILE A 1 181 ? -4.836 -1.456 -3.936 1.00 97.81 181 ILE A O 1
ATOM 1370 N N . SER A 1 182 ? -6.529 -0.675 -2.670 1.00 97.19 182 SER A N 1
ATOM 1371 C CA . SER A 1 182 ? -7.453 -0.490 -3.795 1.00 97.19 182 SER A CA 1
ATOM 1372 C C . SER A 1 182 ? -7.163 0.795 -4.572 1.00 97.19 182 SER A C 1
ATOM 1374 O O . SER A 1 182 ? -7.273 0.785 -5.794 1.00 97.19 182 SER A O 1
ATOM 1376 N N . ASP A 1 183 ? -6.704 1.846 -3.890 1.00 97.56 183 ASP A N 1
ATOM 1377 C CA . ASP A 1 183 ? -6.376 3.128 -4.517 1.00 97.56 183 ASP A CA 1
ATOM 1378 C C . ASP A 1 183 ? -4.862 3.400 -4.484 1.00 97.56 183 ASP A C 1
ATOM 1380 O O . ASP A 1 183 ? -4.058 2.500 -4.755 1.00 97.56 183 ASP A O 1
ATOM 1384 N N . ASN A 1 184 ? -4.450 4.648 -4.246 1.00 97.50 184 ASN A N 1
ATOM 1385 C CA . ASN A 1 184 ? -3.082 5.096 -4.467 1.00 97.50 184 ASN A CA 1
ATOM 1386 C C . ASN A 1 184 ? -2.212 4.971 -3.212 1.00 97.50 184 ASN A C 1
ATOM 1388 O O . ASN A 1 184 ? -2.688 5.012 -2.077 1.00 97.50 184 ASN A O 1
ATOM 1392 N N . ILE A 1 185 ? -0.898 4.911 -3.432 1.00 97.44 185 ILE A N 1
ATOM 1393 C CA . ILE A 1 185 ? 0.120 5.092 -2.398 1.00 97.44 185 ILE A CA 1
ATOM 1394 C C . ILE A 1 185 ? 0.875 6.395 -2.645 1.00 97.44 185 ILE A C 1
ATOM 1396 O O . ILE A 1 185 ? 1.402 6.617 -3.738 1.00 97.44 185 ILE A O 1
ATOM 1400 N N . HIS A 1 186 ? 1.016 7.207 -1.597 1.00 97.19 186 HIS A N 1
ATOM 1401 C CA . HIS A 1 186 ? 1.934 8.340 -1.567 1.00 97.19 186 HIS A CA 1
ATOM 1402 C C . HIS A 1 186 ? 2.879 8.256 -0.361 1.00 97.19 186 HIS A C 1
ATOM 1404 O O . HIS A 1 186 ? 2.477 8.523 0.772 1.00 97.19 186 HIS A O 1
ATOM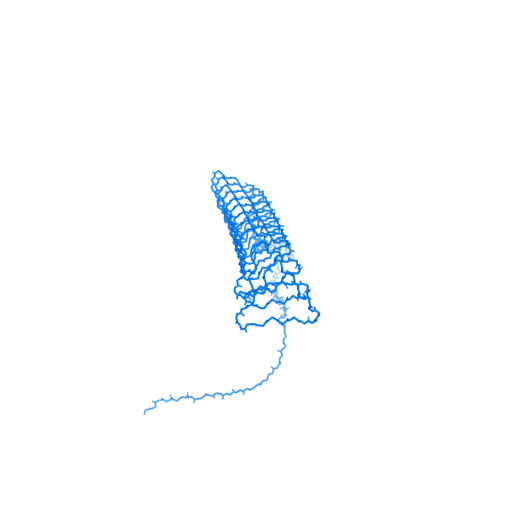 1410 N N . ALA A 1 187 ? 4.150 7.945 -0.623 1.00 95.81 187 ALA A N 1
ATOM 1411 C CA . ALA A 1 187 ? 5.241 8.031 0.343 1.00 95.81 187 ALA A CA 1
ATOM 1412 C C . ALA A 1 187 ? 6.119 9.260 0.055 1.00 95.81 187 ALA A C 1
ATOM 1414 O O . ALA A 1 187 ? 6.752 9.351 -0.999 1.00 95.81 187 ALA A O 1
ATOM 1415 N N . SER A 1 188 ? 6.206 10.197 0.999 1.00 94.44 188 SER A N 1
ATOM 1416 C CA . SER A 1 188 ? 7.219 11.263 0.923 1.00 94.44 188 SER A CA 1
ATOM 1417 C C . SER A 1 188 ? 8.622 10.735 1.251 1.00 94.44 188 SER A C 1
ATOM 1419 O O . SER A 1 188 ? 9.611 11.280 0.766 1.00 94.44 188 SER A O 1
ATOM 1421 N N . GLY A 1 189 ? 8.717 9.674 2.060 1.00 92.69 189 GLY A N 1
ATOM 1422 C CA . GLY A 1 189 ? 9.953 8.940 2.324 1.00 92.69 189 GLY A CA 1
ATOM 1423 C C . GLY A 1 189 ? 10.197 7.801 1.332 1.00 92.69 189 GLY A C 1
ATOM 1424 O O . GLY A 1 189 ? 9.781 7.854 0.177 1.00 92.69 189 GLY A O 1
ATOM 1425 N N . SER A 1 190 ? 10.899 6.763 1.790 1.00 92.06 190 SER A N 1
ATOM 1426 C CA . SER A 1 190 ? 11.096 5.531 1.023 1.00 92.06 190 SER A CA 1
ATOM 1427 C C . SER A 1 190 ? 9.843 4.654 0.999 1.00 92.06 190 SER A C 1
ATOM 1429 O O . SER A 1 190 ? 9.032 4.677 1.928 1.00 92.06 190 SER A O 1
ATOM 1431 N N . LEU A 1 191 ? 9.726 3.835 -0.043 1.00 95.06 191 LEU A N 1
ATOM 1432 C CA . LEU A 1 191 ? 8.700 2.807 -0.177 1.00 95.06 191 LEU A CA 1
ATOM 1433 C C . LEU A 1 191 ? 9.363 1.426 -0.203 1.00 95.06 191 LEU A C 1
ATOM 1435 O O . LEU A 1 191 ? 10.183 1.145 -1.072 1.00 95.06 191 LEU A O 1
ATOM 1439 N N . ASN A 1 192 ? 9.035 0.563 0.754 1.00 94.50 192 ASN A N 1
ATOM 1440 C CA . ASN A 1 192 ? 9.560 -0.798 0.835 1.00 94.50 192 ASN A CA 1
ATOM 1441 C C . ASN A 1 192 ? 8.400 -1.788 0.771 1.00 94.50 192 ASN A C 1
ATOM 1443 O O . ASN A 1 192 ? 7.635 -1.894 1.726 1.00 94.50 192 ASN A O 1
ATOM 1447 N N . LEU A 1 193 ? 8.265 -2.482 -0.353 1.00 93.88 193 LEU A N 1
ATOM 1448 C CA . LEU A 1 193 ? 7.253 -3.514 -0.556 1.00 93.88 193 LEU A CA 1
ATOM 1449 C C . LEU A 1 193 ? 7.935 -4.879 -0.490 1.00 93.88 193 LEU A C 1
ATOM 1451 O O . LEU A 1 193 ? 8.950 -5.082 -1.159 1.00 93.88 193 LEU A O 1
ATOM 1455 N N . ARG A 1 194 ? 7.422 -5.782 0.345 1.00 90.50 194 ARG A N 1
ATOM 1456 C CA . ARG A 1 194 ? 7.979 -7.120 0.577 1.00 90.50 194 ARG A CA 1
ATOM 1457 C C . ARG A 1 194 ? 6.874 -8.165 0.607 1.00 90.50 194 ARG A C 1
ATOM 1459 O O . ARG A 1 194 ? 5.783 -7.889 1.102 1.00 90.50 194 ARG A O 1
ATOM 1466 N N . GLY A 1 195 ? 7.164 -9.360 0.098 1.00 87.25 195 GLY A N 1
ATOM 1467 C CA . GLY A 1 195 ? 6.146 -10.392 -0.049 1.00 87.25 195 GLY A CA 1
ATOM 1468 C C . GLY A 1 195 ? 5.008 -9.966 -0.991 1.00 87.25 195 GLY A C 1
ATOM 1469 O O . GLY A 1 195 ? 5.141 -8.990 -1.735 1.00 87.25 195 GLY A O 1
ATOM 1470 N N . PRO A 1 196 ? 3.877 -10.690 -0.985 1.00 89.19 196 PRO A N 1
ATOM 1471 C CA . PRO A 1 196 ? 2.761 -10.396 -1.874 1.00 89.19 196 PRO A CA 1
ATOM 1472 C C . PRO A 1 196 ? 2.115 -9.048 -1.528 1.00 89.19 196 PRO A C 1
ATOM 1474 O O . PRO A 1 196 ? 1.429 -8.912 -0.510 1.00 89.19 196 PRO A O 1
ATOM 1477 N N . VAL A 1 197 ? 2.304 -8.057 -2.405 1.00 93.81 197 VAL A N 1
ATOM 1478 C CA . VAL A 1 197 ? 1.671 -6.734 -2.306 1.00 93.81 197 VAL A CA 1
ATOM 1479 C C . VAL A 1 197 ? 0.942 -6.402 -3.605 1.00 93.81 197 VAL A C 1
ATOM 1481 O O . VAL A 1 197 ? 1.524 -6.404 -4.693 1.00 93.81 197 VAL A O 1
ATOM 1484 N N . LYS A 1 198 ? -0.347 -6.072 -3.490 1.00 93.56 198 LYS A N 1
ATOM 1485 C CA . LYS A 1 198 ? -1.204 -5.705 -4.622 1.00 93.56 198 LYS A CA 1
ATOM 1486 C C . LYS A 1 198 ? -1.698 -4.275 -4.481 1.00 93.56 198 LYS A C 1
ATOM 1488 O O . LYS A 1 198 ? -2.350 -3.931 -3.497 1.00 93.56 198 LYS A O 1
ATOM 1493 N N . ILE A 1 199 ? -1.438 -3.462 -5.499 1.00 95.44 199 ILE A N 1
ATOM 1494 C CA . ILE A 1 199 ? -1.836 -2.055 -5.539 1.00 95.44 199 ILE A CA 1
ATOM 1495 C C . ILE A 1 199 ? -2.587 -1.811 -6.844 1.00 95.44 199 ILE A C 1
ATOM 1497 O O . ILE A 1 199 ? -2.041 -1.972 -7.939 1.00 95.44 199 ILE A O 1
ATOM 1501 N N . CYS A 1 200 ? -3.869 -1.465 -6.738 1.00 92.50 200 CYS A N 1
ATOM 1502 C CA . CYS A 1 200 ? -4.691 -1.227 -7.924 1.00 92.50 200 CYS A CA 1
ATOM 1503 C C . CYS A 1 200 ? -4.556 0.209 -8.454 1.00 92.50 200 CYS A C 1
ATOM 1505 O O . CYS A 1 200 ? -4.660 0.398 -9.666 1.00 92.50 200 CYS A O 1
ATOM 1507 N N . GLY A 1 201 ? -4.282 1.190 -7.588 1.00 91.94 201 GLY A N 1
ATOM 1508 C CA . GLY A 1 201 ? -4.026 2.576 -7.979 1.00 91.94 201 GLY A CA 1
ATOM 1509 C C . GLY A 1 201 ? -2.565 2.872 -8.324 1.00 91.94 201 GLY A C 1
ATOM 1510 O O . GLY A 1 201 ? -1.772 1.985 -8.651 1.00 91.94 201 GLY A O 1
ATOM 1511 N N . ASN A 1 202 ? -2.215 4.159 -8.278 1.00 91.00 202 ASN A N 1
ATOM 1512 C CA . ASN A 1 202 ? -0.874 4.650 -8.583 1.00 91.00 202 ASN A CA 1
ATOM 1513 C C . ASN A 1 202 ? 0.048 4.577 -7.367 1.00 91.00 202 ASN A C 1
ATOM 1515 O O . ASN A 1 202 ? -0.382 4.732 -6.225 1.00 91.00 202 ASN A O 1
ATOM 1519 N N . VAL A 1 203 ? 1.345 4.443 -7.628 1.00 93.31 203 VAL A N 1
ATOM 1520 C CA . VAL A 1 203 ? 2.385 4.486 -6.600 1.00 93.31 203 VAL A CA 1
ATOM 1521 C C . VAL A 1 203 ? 3.295 5.679 -6.844 1.00 93.31 203 VAL A C 1
ATOM 1523 O O . VAL A 1 203 ? 3.951 5.774 -7.884 1.00 93.31 203 VAL A O 1
ATOM 1526 N N . ARG A 1 204 ? 3.362 6.577 -5.857 1.00 91.88 204 ARG A N 1
ATOM 1527 C CA . ARG A 1 204 ? 4.309 7.691 -5.818 1.00 91.88 204 ARG A CA 1
ATOM 1528 C C . ARG A 1 204 ? 5.202 7.584 -4.586 1.00 91.88 204 ARG A C 1
ATOM 1530 O O . ARG A 1 204 ? 4.713 7.596 -3.457 1.00 91.88 204 ARG A O 1
ATOM 1537 N N . SER A 1 205 ? 6.510 7.552 -4.818 1.00 91.44 205 SER A N 1
ATOM 1538 C CA . SER A 1 205 ? 7.529 7.626 -3.769 1.00 91.44 205 SER A CA 1
ATOM 1539 C C . SER A 1 205 ? 8.543 8.709 -4.105 1.00 91.44 205 SER A C 1
ATOM 1541 O O . SER A 1 205 ? 9.137 8.687 -5.187 1.00 91.44 205 SER A O 1
ATOM 1543 N N . ASN A 1 206 ? 8.768 9.634 -3.172 1.00 89.19 206 ASN A N 1
ATOM 1544 C CA . ASN A 1 206 ? 9.799 10.657 -3.346 1.00 89.19 206 ASN A CA 1
ATOM 1545 C C . ASN A 1 206 ? 11.196 10.156 -2.914 1.00 89.19 206 ASN A C 1
ATOM 1547 O O . ASN A 1 206 ? 12.210 10.672 -3.386 1.00 89.19 206 ASN A O 1
ATOM 1551 N N . GLY A 1 207 ? 11.264 9.139 -2.044 1.00 87.38 207 GLY A N 1
ATOM 1552 C CA . GLY A 1 207 ? 12.500 8.458 -1.651 1.00 87.38 207 GLY A CA 1
ATOM 1553 C C . GLY A 1 207 ? 12.799 7.197 -2.471 1.00 87.38 207 GLY A C 1
ATOM 1554 O O . GLY A 1 207 ? 12.143 6.902 -3.472 1.00 87.38 207 GLY A O 1
ATOM 1555 N N . SER A 1 208 ? 13.794 6.426 -2.016 1.00 85.31 208 SER A N 1
ATOM 1556 C CA . SER A 1 208 ? 14.138 5.117 -2.597 1.00 85.31 208 SER A CA 1
ATOM 1557 C C . SER A 1 208 ? 12.946 4.160 -2.549 1.00 85.31 208 SER A C 1
ATOM 1559 O O . SER A 1 208 ? 12.267 4.079 -1.522 1.00 85.31 208 SER A O 1
ATOM 1561 N N . SER A 1 209 ? 12.701 3.443 -3.646 1.00 87.00 209 SER A N 1
ATOM 1562 C CA . SER A 1 209 ? 11.674 2.401 -3.703 1.00 87.00 209 SER A CA 1
ATOM 1563 C C . SER A 1 209 ? 12.313 1.036 -3.903 1.00 87.00 209 SER A C 1
ATOM 1565 O O . SER A 1 209 ? 13.047 0.826 -4.868 1.00 87.00 209 SER A O 1
ATOM 1567 N N . ILE A 1 210 ? 12.029 0.117 -2.984 1.00 85.56 210 ILE A N 1
ATOM 1568 C CA . ILE A 1 210 ? 12.524 -1.257 -2.999 1.00 85.56 210 ILE A CA 1
ATOM 1569 C C . ILE A 1 210 ? 11.314 -2.179 -3.078 1.00 85.56 210 ILE A C 1
ATOM 1571 O O . ILE A 1 210 ? 10.446 -2.141 -2.207 1.00 85.56 210 ILE A O 1
ATOM 1575 N N . PHE A 1 211 ? 11.292 -3.024 -4.102 1.00 86.62 211 PHE A N 1
ATOM 1576 C CA . PHE A 1 211 ? 10.255 -4.021 -4.332 1.00 86.62 211 PHE A CA 1
ATOM 1577 C C . PHE A 1 211 ? 10.910 -5.393 -4.234 1.00 86.62 211 PHE A C 1
ATOM 1579 O O . PHE A 1 211 ? 11.752 -5.746 -5.060 1.00 86.62 211 PHE A O 1
ATOM 1586 N N . LYS A 1 212 ? 10.594 -6.127 -3.171 1.00 78.06 212 LYS A N 1
ATOM 1587 C CA . LYS A 1 212 ? 11.043 -7.501 -2.969 1.00 78.06 212 LYS A CA 1
ATOM 1588 C C . LYS A 1 212 ? 9.882 -8.430 -3.295 1.00 78.06 212 LYS A C 1
ATOM 1590 O O . LYS A 1 212 ? 8.756 -8.147 -2.901 1.00 78.06 212 LYS A O 1
ATOM 1595 N N . ASP A 1 213 ? 10.190 -9.521 -3.988 1.00 79.50 213 ASP A N 1
ATOM 1596 C CA . ASP A 1 213 ? 9.234 -10.551 -4.404 1.00 79.50 213 ASP A CA 1
ATOM 1597 C C . ASP A 1 213 ? 8.199 -10.051 -5.431 1.00 79.50 213 ASP A C 1
ATOM 1599 O O . ASP A 1 213 ? 8.512 -9.225 -6.293 1.00 79.50 213 ASP A O 1
ATOM 1603 N N . GLU A 1 214 ? 6.989 -10.613 -5.406 1.00 75.50 214 GLU A N 1
ATOM 1604 C CA . GLU A 1 214 ? 5.925 -10.289 -6.350 1.00 75.50 214 GLU A CA 1
ATOM 1605 C C . GLU A 1 214 ? 5.157 -9.035 -5.914 1.00 75.50 214 GLU A C 1
ATOM 1607 O O . GLU A 1 214 ? 4.375 -9.045 -4.962 1.00 75.50 214 GLU A O 1
ATOM 1612 N N . VAL A 1 215 ? 5.339 -7.958 -6.678 1.00 77.56 215 VAL A N 1
ATOM 1613 C CA . VAL A 1 215 ? 4.557 -6.728 -6.547 1.00 77.56 215 VAL A CA 1
ATOM 1614 C C . VAL A 1 215 ? 3.793 -6.483 -7.841 1.00 77.56 215 VAL A C 1
ATOM 1616 O O . VAL A 1 215 ? 4.385 -6.381 -8.915 1.00 77.56 215 VAL A O 1
ATOM 1619 N N . SER A 1 216 ? 2.474 -6.317 -7.733 1.00 81.62 216 SER A N 1
ATOM 1620 C CA . SER A 1 216 ? 1.620 -5.927 -8.857 1.00 81.62 216 SER A CA 1
ATOM 1621 C C . SER A 1 216 ? 1.076 -4.516 -8.649 1.00 81.62 216 SER A C 1
ATOM 1623 O O . SER A 1 216 ? 0.296 -4.272 -7.727 1.00 81.62 216 SER A O 1
ATOM 1625 N N . ILE A 1 217 ? 1.483 -3.594 -9.525 1.00 82.75 217 ILE A N 1
ATOM 1626 C CA . ILE A 1 217 ? 0.965 -2.223 -9.604 1.00 82.75 217 ILE A CA 1
ATOM 1627 C C . ILE A 1 217 ? 0.221 -2.103 -10.929 1.00 82.75 217 ILE A C 1
ATOM 1629 O O . ILE A 1 217 ? 0.821 -2.254 -11.992 1.00 82.75 217 ILE A O 1
ATOM 1633 N N . ARG A 1 218 ? -1.093 -1.867 -10.872 1.00 82.06 218 ARG A N 1
ATOM 1634 C CA . ARG A 1 218 ? -1.918 -1.709 -12.084 1.00 82.06 218 ARG A CA 1
ATOM 1635 C C . ARG A 1 218 ? -1.944 -0.275 -12.612 1.00 82.06 218 ARG A C 1
ATOM 1637 O O . ARG A 1 218 ? -2.142 -0.087 -13.810 1.00 82.06 218 ARG A O 1
ATOM 1644 N N . GLY A 1 219 ? -1.771 0.711 -11.733 1.00 79.56 219 GLY A N 1
ATOM 1645 C CA . GLY A 1 219 ? -1.632 2.117 -12.105 1.00 79.56 219 GLY A CA 1
ATOM 1646 C C . GLY A 1 219 ? -0.220 2.483 -12.571 1.00 79.56 219 GLY A C 1
ATOM 1647 O O . GLY A 1 219 ? 0.612 1.631 -12.877 1.00 79.56 219 GLY A O 1
ATOM 1648 N N . GLY A 1 220 ? 0.063 3.784 -12.610 1.00 79.44 220 GLY A N 1
ATOM 1649 C CA . GLY A 1 220 ? 1.398 4.312 -12.870 1.00 79.44 220 GLY A CA 1
ATOM 1650 C C . GLY A 1 220 ? 2.325 4.188 -11.658 1.00 79.44 220 GLY A C 1
ATOM 1651 O O . GLY A 1 220 ? 1.899 4.323 -10.509 1.00 79.44 220 GLY A O 1
ATOM 1652 N N . LEU A 1 221 ? 3.615 3.987 -11.930 1.00 81.81 221 LEU A N 1
ATOM 1653 C CA . LEU A 1 221 ? 4.692 4.012 -10.941 1.00 81.81 221 LEU A CA 1
ATOM 1654 C C . LEU A 1 221 ? 5.596 5.221 -11.209 1.00 81.81 221 LEU A C 1
ATOM 1656 O O . LEU A 1 221 ? 6.199 5.318 -12.276 1.00 81.81 221 LEU A O 1
ATOM 1660 N N . VAL A 1 222 ? 5.704 6.133 -10.239 1.00 82.19 222 VAL A N 1
ATOM 1661 C CA . VAL A 1 222 ? 6.619 7.284 -10.293 1.00 82.19 222 VAL A CA 1
ATOM 1662 C C . VAL A 1 222 ? 7.570 7.234 -9.103 1.00 82.19 222 VAL A C 1
ATOM 1664 O O . VAL A 1 222 ? 7.144 7.320 -7.948 1.00 82.19 222 VAL A O 1
ATOM 1667 N N . ILE A 1 223 ? 8.865 7.136 -9.401 1.00 78.00 223 ILE A N 1
ATOM 1668 C CA . ILE A 1 223 ? 9.951 7.107 -8.418 1.00 78.00 223 ILE A CA 1
ATOM 1669 C C . ILE A 1 223 ? 10.924 8.225 -8.777 1.00 78.00 223 ILE A C 1
ATOM 1671 O O . ILE A 1 223 ? 11.484 8.227 -9.870 1.00 78.00 223 ILE A O 1
ATOM 1675 N N . THR A 1 224 ? 11.119 9.186 -7.873 1.00 79.19 224 THR A N 1
ATOM 1676 C CA . THR A 1 224 ? 12.085 10.283 -8.082 1.00 79.19 224 THR A CA 1
ATOM 1677 C C . THR A 1 224 ? 13.464 9.987 -7.495 1.00 79.19 224 THR A C 1
ATOM 1679 O O . THR A 1 224 ? 14.421 10.695 -7.795 1.00 79.19 224 THR A O 1
ATOM 1682 N N . GLY A 1 225 ? 13.564 8.969 -6.636 1.00 75.06 225 GLY A N 1
ATOM 1683 C CA . GLY A 1 225 ? 14.820 8.461 -6.089 1.00 75.06 225 GLY A CA 1
ATOM 1684 C C . GLY A 1 225 ? 15.397 7.297 -6.899 1.00 75.06 225 GLY A C 1
ATOM 1685 O O . GLY A 1 225 ? 15.090 7.110 -8.073 1.00 75.06 225 GLY A O 1
ATOM 1686 N N . ALA A 1 226 ? 16.230 6.485 -6.248 1.00 75.50 226 ALA A N 1
ATOM 1687 C CA . ALA A 1 226 ? 16.722 5.243 -6.834 1.00 75.50 226 ALA A CA 1
ATOM 1688 C C . ALA A 1 226 ? 15.597 4.199 -6.949 1.00 75.50 226 ALA A C 1
ATOM 1690 O O . ALA A 1 226 ? 14.799 4.022 -6.022 1.00 75.50 226 ALA A O 1
ATOM 1691 N N . PHE A 1 227 ? 15.585 3.492 -8.076 1.00 77.94 227 PHE A N 1
ATOM 1692 C CA . PHE A 1 227 ? 14.768 2.310 -8.319 1.00 77.94 227 PHE A CA 1
ATOM 1693 C C . PHE A 1 227 ? 15.707 1.139 -8.609 1.00 77.94 227 PHE A C 1
ATOM 1695 O O . PHE A 1 227 ? 16.453 1.175 -9.586 1.00 77.94 227 PHE A O 1
ATOM 1702 N N . ASP A 1 228 ? 15.701 0.140 -7.729 1.00 75.12 228 ASP A N 1
ATOM 1703 C CA . ASP A 1 228 ? 16.545 -1.051 -7.829 1.00 75.12 228 ASP A CA 1
ATOM 1704 C C . ASP A 1 228 ? 15.652 -2.291 -7.933 1.00 75.12 228 ASP A C 1
ATOM 1706 O O . ASP A 1 228 ? 14.737 -2.484 -7.128 1.00 75.12 228 ASP A O 1
ATOM 1710 N N . ILE A 1 229 ? 15.918 -3.121 -8.939 1.00 71.50 229 ILE A N 1
ATOM 1711 C CA . ILE A 1 229 ? 15.250 -4.401 -9.154 1.00 71.50 229 ILE A CA 1
ATOM 1712 C C . ILE A 1 229 ? 16.291 -5.474 -8.860 1.00 71.50 229 ILE A C 1
ATOM 1714 O O . ILE A 1 229 ? 17.299 -5.587 -9.558 1.00 71.50 229 ILE A O 1
ATOM 1718 N N . ALA A 1 230 ? 16.054 -6.256 -7.805 1.00 69.56 230 ALA A N 1
ATOM 1719 C CA . ALA A 1 230 ? 17.024 -7.217 -7.298 1.00 69.56 230 ALA A CA 1
ATOM 1720 C C . ALA A 1 230 ? 17.497 -8.227 -8.366 1.00 69.56 230 ALA A C 1
ATOM 1722 O O . ALA A 1 230 ? 16.798 -8.544 -9.328 1.00 69.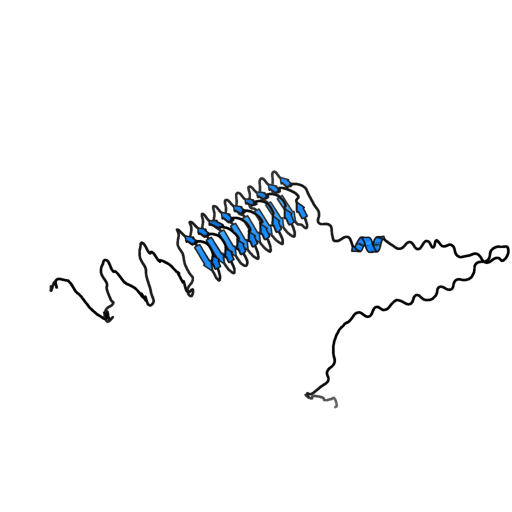56 230 ALA A O 1
ATOM 1723 N N . LYS A 1 231 ? 18.700 -8.764 -8.114 1.00 53.03 231 LYS A N 1
ATOM 1724 C CA . LYS A 1 231 ? 19.687 -9.472 -8.965 1.00 53.03 231 LYS A CA 1
ATOM 1725 C C . LYS A 1 231 ? 19.230 -10.569 -9.958 1.00 53.03 231 LYS A C 1
ATOM 1727 O O . LYS A 1 231 ? 20.090 -11.177 -10.585 1.00 53.03 231 LYS A O 1
ATOM 1732 N N . SER A 1 232 ? 17.939 -10.854 -10.112 1.00 60.31 232 SER A N 1
ATOM 1733 C CA . SER A 1 232 ? 17.405 -11.860 -11.050 1.00 60.31 232 SER A CA 1
ATOM 1734 C C . SER A 1 232 ? 16.060 -11.495 -11.701 1.00 60.31 232 SER A C 1
ATOM 1736 O O . SER A 1 232 ? 15.494 -12.311 -12.425 1.00 60.31 232 SER A O 1
ATOM 1738 N N . GLY A 1 233 ? 15.538 -10.284 -11.475 1.00 61.97 233 GLY A N 1
ATOM 1739 C CA . GLY A 1 233 ? 14.256 -9.863 -12.042 1.00 61.97 233 GLY A CA 1
ATOM 1740 C C . GLY A 1 233 ? 14.341 -9.527 -13.535 1.00 61.97 233 GLY A C 1
ATOM 1741 O O . GLY A 1 233 ? 15.218 -8.779 -13.966 1.00 61.97 233 GLY A O 1
ATOM 1742 N N . VAL A 1 234 ? 13.397 -10.035 -14.333 1.00 70.31 234 VAL A N 1
ATOM 1743 C CA . VAL A 1 234 ? 13.161 -9.551 -15.702 1.00 70.31 234 VAL A CA 1
ATOM 1744 C C . VAL A 1 234 ? 12.275 -8.313 -15.621 1.00 70.31 234 VAL A C 1
ATOM 1746 O O . VAL A 1 234 ? 11.175 -8.371 -15.081 1.00 70.31 234 VAL A O 1
ATOM 1749 N N . THR A 1 235 ? 12.729 -7.198 -16.190 1.00 76.88 235 THR A N 1
ATOM 1750 C CA . THR A 1 235 ? 11.904 -5.990 -16.327 1.00 76.88 235 THR A CA 1
ATOM 1751 C C . THR A 1 235 ? 11.381 -5.907 -17.749 1.00 76.88 235 THR A C 1
ATOM 1753 O O . THR A 1 235 ? 12.168 -5.819 -18.688 1.00 76.88 235 THR A O 1
ATOM 1756 N N . THR A 1 236 ? 10.060 -5.924 -17.913 1.00 77.56 236 THR A N 1
ATOM 1757 C CA . THR A 1 236 ? 9.413 -5.693 -19.212 1.00 77.56 236 THR A CA 1
ATOM 1758 C C . THR A 1 236 ? 8.690 -4.356 -19.168 1.00 77.56 236 THR A C 1
ATOM 1760 O O . THR A 1 236 ? 7.826 -4.152 -18.320 1.00 77.56 236 THR A O 1
ATOM 1763 N N . ILE A 1 237 ? 9.036 -3.446 -20.080 1.00 80.88 237 ILE A N 1
ATOM 1764 C CA . ILE A 1 237 ? 8.386 -2.139 -20.217 1.00 80.88 237 ILE A CA 1
ATOM 1765 C C . ILE A 1 237 ? 7.700 -2.111 -21.580 1.00 80.88 237 ILE A C 1
ATOM 1767 O O . ILE A 1 237 ? 8.358 -2.047 -22.615 1.00 80.88 237 ILE A O 1
ATOM 1771 N N . ASN A 1 238 ? 6.369 -2.162 -21.582 1.00 79.38 238 ASN A N 1
ATOM 1772 C CA . ASN A 1 238 ? 5.555 -2.067 -22.796 1.00 79.38 238 ASN A CA 1
ATOM 1773 C C . ASN A 1 238 ? 5.325 -0.592 -23.161 1.00 79.38 238 ASN A C 1
ATOM 1775 O O . ASN A 1 238 ? 4.207 -0.088 -23.095 1.00 79.38 238 ASN A O 1
ATOM 1779 N N . GLY A 1 239 ? 6.408 0.117 -23.479 1.00 82.00 239 GLY A N 1
ATOM 1780 C CA . GLY A 1 239 ? 6.394 1.550 -23.757 1.00 82.00 239 GLY A CA 1
ATOM 1781 C C . GLY A 1 239 ? 7.798 2.119 -23.940 1.00 82.00 239 GLY A C 1
ATOM 1782 O O . GLY A 1 239 ? 8.754 1.385 -24.186 1.00 82.00 239 GLY A O 1
ATOM 1783 N N . ASN A 1 240 ? 7.924 3.438 -23.809 1.00 80.50 240 ASN A N 1
ATOM 1784 C CA . ASN A 1 240 ? 9.204 4.123 -23.963 1.00 80.50 240 ASN A CA 1
ATOM 1785 C C . ASN A 1 240 ? 10.029 4.048 -22.674 1.00 80.50 240 ASN A C 1
ATOM 1787 O O . ASN A 1 240 ? 9.520 4.311 -21.586 1.00 80.50 240 ASN A O 1
ATOM 1791 N N . VAL A 1 241 ? 11.324 3.776 -22.819 1.00 84.88 241 VAL A N 1
ATOM 1792 C CA . VAL A 1 241 ? 12.317 3.948 -21.754 1.00 84.88 241 VAL A CA 1
ATOM 1793 C C . VAL A 1 241 ? 13.125 5.199 -22.073 1.00 84.88 241 VAL A C 1
ATOM 1795 O O . VAL A 1 241 ? 13.775 5.263 -23.113 1.00 84.88 241 VAL A O 1
ATOM 1798 N N . VAL A 1 242 ? 13.074 6.199 -21.193 1.00 85.19 242 VAL A N 1
ATOM 1799 C CA . VAL A 1 242 ? 13.847 7.442 -21.327 1.00 85.19 242 VAL A CA 1
ATOM 1800 C C . VAL A 1 242 ? 14.857 7.508 -20.188 1.00 85.19 242 VAL A C 1
ATOM 1802 O O . VAL A 1 242 ? 14.480 7.637 -19.026 1.00 85.19 242 VAL A O 1
ATOM 1805 N N . CYS A 1 243 ? 16.144 7.441 -20.521 1.00 86.19 243 CYS A N 1
ATOM 1806 C CA . CYS A 1 243 ? 17.242 7.656 -19.581 1.00 86.19 243 CYS A CA 1
ATOM 1807 C C . CYS A 1 243 ? 17.883 9.011 -19.893 1.00 86.19 243 CYS A C 1
ATOM 1809 O O . CYS A 1 243 ? 18.482 9.174 -20.951 1.00 86.19 243 CYS A O 1
ATOM 1811 N N . THR A 1 244 ? 17.748 9.991 -18.997 1.00 86.25 244 THR A N 1
ATOM 1812 C CA . THR A 1 244 ? 18.270 11.356 -19.217 1.00 86.25 244 THR A CA 1
ATOM 1813 C C . THR A 1 244 ? 19.767 11.491 -18.943 1.00 86.25 244 THR A C 1
ATOM 1815 O O . THR A 1 244 ? 20.376 12.467 -19.370 1.00 86.25 244 THR A O 1
ATOM 1818 N N . SER A 1 245 ? 20.342 10.534 -18.214 1.00 89.56 245 SER A N 1
ATOM 1819 C CA . SER A 1 245 ? 21.772 10.466 -17.904 1.00 89.56 245 SER A CA 1
ATOM 1820 C C . SER A 1 245 ? 22.409 9.311 -18.686 1.00 89.56 245 SER A C 1
ATOM 1822 O O . SER A 1 245 ? 22.430 9.338 -19.912 1.00 89.56 245 SER A O 1
ATOM 1824 N N . SER A 1 246 ? 22.909 8.276 -18.012 1.00 85.81 246 SER A N 1
ATOM 1825 C CA . SER A 1 246 ? 23.490 7.095 -18.648 1.00 85.81 246 SER A CA 1
ATOM 1826 C C . SER A 1 246 ? 22.532 5.902 -18.612 1.00 85.81 246 SER A C 1
ATOM 1828 O O . SER A 1 246 ? 21.793 5.702 -17.648 1.00 85.81 246 SER A O 1
ATOM 1830 N N . LEU A 1 247 ? 22.583 5.080 -19.662 1.00 88.25 247 LEU A N 1
ATOM 1831 C CA . LEU A 1 247 ? 22.034 3.727 -19.684 1.00 88.25 247 LEU A CA 1
ATOM 1832 C C . LEU A 1 247 ? 23.210 2.755 -19.802 1.00 88.25 247 LEU A C 1
ATOM 1834 O O . LEU A 1 247 ? 23.931 2.780 -20.797 1.00 88.25 247 LEU A O 1
ATOM 1838 N N . HIS A 1 248 ? 23.410 1.908 -18.793 1.00 86.31 248 HIS A N 1
ATOM 1839 C CA . HIS A 1 248 ? 24.441 0.873 -18.818 1.00 86.31 248 HIS A CA 1
ATOM 1840 C C . HIS A 1 248 ? 23.790 -0.505 -18.955 1.00 86.31 248 HIS A C 1
ATOM 1842 O O . HIS A 1 248 ? 22.993 -0.908 -18.108 1.00 86.31 248 HIS A O 1
ATOM 1848 N N . VAL A 1 249 ? 24.129 -1.231 -20.021 1.00 87.62 249 VAL A N 1
ATOM 1849 C CA . VAL A 1 249 ? 23.623 -2.580 -20.297 1.00 87.62 249 VAL A CA 1
ATOM 1850 C C . VAL A 1 249 ? 24.802 -3.547 -20.226 1.00 87.62 249 VAL A C 1
ATOM 1852 O O . VAL A 1 249 ? 25.605 -3.607 -21.146 1.00 87.62 249 VAL A O 1
ATOM 1855 N N . ASN A 1 250 ? 24.911 -4.309 -19.132 1.00 84.06 250 ASN A N 1
ATOM 1856 C CA . ASN A 1 250 ? 25.973 -5.318 -18.972 1.00 84.06 250 ASN A CA 1
ATOM 1857 C C . ASN A 1 250 ? 25.782 -6.545 -19.888 1.00 84.06 250 ASN A C 1
ATOM 1859 O O . ASN A 1 250 ? 26.701 -7.340 -20.065 1.00 84.06 250 ASN A O 1
ATOM 1863 N N . GLY A 1 251 ? 24.565 -6.740 -20.406 1.00 85.62 251 GLY A N 1
ATOM 1864 C CA . GLY A 1 251 ? 24.200 -7.843 -21.291 1.00 85.62 251 GLY A CA 1
ATOM 1865 C C . GLY A 1 251 ? 24.081 -7.418 -22.754 1.00 85.62 251 GLY A C 1
ATOM 1866 O O . GLY A 1 251 ? 24.698 -6.460 -23.208 1.00 85.62 251 GLY A O 1
ATOM 1867 N N . LYS A 1 252 ? 23.247 -8.137 -23.506 1.00 88.06 252 LYS A N 1
ATOM 1868 C CA . LYS A 1 252 ? 22.953 -7.801 -24.903 1.00 88.06 252 LYS A CA 1
ATOM 1869 C C . LYS A 1 252 ? 21.896 -6.702 -24.982 1.00 88.06 252 LYS A C 1
ATOM 1871 O O . LYS A 1 252 ? 20.877 -6.777 -24.298 1.00 88.06 252 LYS A O 1
ATOM 1876 N N . LEU A 1 253 ? 22.109 -5.737 -25.872 1.00 91.00 253 LEU A N 1
ATOM 1877 C CA . LEU A 1 253 ? 21.102 -4.763 -26.287 1.00 91.00 253 LEU A CA 1
ATOM 1878 C C . LEU A 1 253 ? 20.571 -5.166 -27.667 1.00 91.00 253 LEU A C 1
ATOM 1880 O O . LEU A 1 253 ? 21.322 -5.180 -28.638 1.00 91.00 253 LEU A O 1
ATOM 1884 N N . HIS A 1 254 ? 19.286 -5.513 -27.755 1.00 90.50 254 HIS A N 1
ATOM 1885 C CA . HIS A 1 254 ? 18.611 -5.789 -29.025 1.00 90.50 254 HIS A CA 1
ATOM 1886 C C . HIS A 1 254 ? 17.629 -4.658 -29.331 1.00 90.50 254 HIS A C 1
ATOM 1888 O O . HIS A 1 254 ? 16.724 -4.392 -28.543 1.00 90.50 254 HIS A O 1
ATOM 1894 N N . ILE A 1 255 ? 17.786 -4.020 -30.489 1.00 91.12 255 ILE A N 1
ATOM 1895 C CA 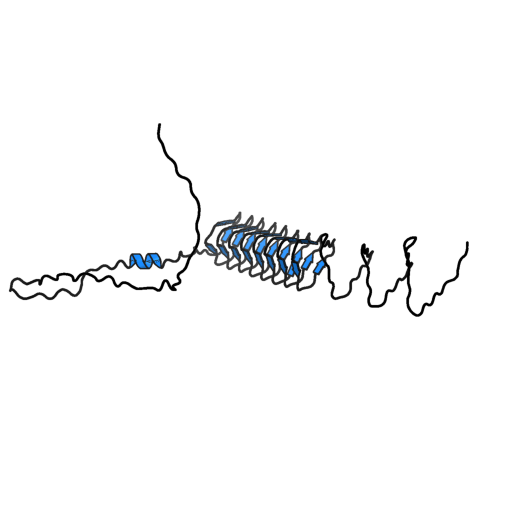. ILE A 1 255 ? 16.907 -2.950 -30.965 1.00 91.12 255 ILE A CA 1
ATOM 1896 C C . ILE A 1 255 ? 16.284 -3.431 -32.273 1.00 91.12 255 ILE A C 1
ATOM 1898 O O . ILE A 1 255 ? 16.995 -3.754 -33.218 1.00 91.12 255 ILE A O 1
ATOM 1902 N N . LYS A 1 256 ? 14.951 -3.532 -32.310 1.00 88.81 256 LYS A N 1
ATOM 1903 C CA . LYS A 1 256 ? 14.216 -3.966 -33.512 1.00 88.81 256 LYS A CA 1
ATOM 1904 C C . LYS A 1 256 ? 14.043 -2.834 -34.537 1.00 88.81 256 LYS A C 1
ATOM 1906 O O . LYS A 1 256 ? 13.855 -3.118 -35.714 1.00 88.81 256 LYS A O 1
ATOM 1911 N N . GLY A 1 257 ? 14.042 -1.586 -34.070 1.00 89.69 257 GLY A N 1
ATOM 1912 C CA . GLY A 1 257 ? 13.934 -0.382 -34.897 1.00 89.69 257 GLY A CA 1
ATOM 1913 C C . GLY A 1 257 ? 15.275 0.329 -35.064 1.00 89.69 257 GLY A C 1
ATOM 1914 O O . GLY A 1 257 ? 16.331 -0.299 -35.033 1.00 89.69 257 GLY A O 1
ATOM 1915 N N . ASP A 1 258 ? 15.218 1.649 -35.199 1.00 91.94 258 ASP A N 1
ATOM 1916 C CA . ASP A 1 258 ? 16.401 2.473 -35.424 1.00 91.94 258 ASP A CA 1
ATOM 1917 C C . ASP A 1 258 ? 17.197 2.717 -34.133 1.00 91.94 258 ASP A C 1
ATOM 1919 O O . ASP A 1 258 ? 16.635 2.931 -33.056 1.00 91.94 258 ASP A O 1
ATOM 1923 N N . LEU A 1 259 ? 18.526 2.735 -34.261 1.00 92.12 259 LEU A N 1
ATOM 1924 C CA . LEU A 1 259 ? 19.450 3.230 -33.244 1.00 92.12 259 LEU A CA 1
ATOM 1925 C C . LEU A 1 259 ? 20.119 4.504 -33.766 1.00 92.12 259 LEU A C 1
ATOM 1927 O O . LEU A 1 259 ? 20.895 4.458 -34.719 1.00 92.12 259 LEU A O 1
ATOM 1931 N N . THR A 1 260 ? 19.856 5.635 -33.114 1.00 92.25 260 THR A N 1
ATOM 1932 C CA . THR A 1 260 ? 20.550 6.902 -33.378 1.00 92.25 260 THR A CA 1
ATOM 1933 C C . THR A 1 260 ? 21.523 7.208 -32.246 1.00 92.25 260 THR A C 1
ATOM 1935 O O . THR A 1 260 ? 21.135 7.242 -31.080 1.00 92.25 260 THR A O 1
ATOM 1938 N N . VAL A 1 261 ? 22.787 7.466 -32.589 1.00 93.06 261 VAL A N 1
ATOM 1939 C CA . VAL A 1 261 ? 23.835 7.876 -31.645 1.00 93.06 261 VAL A CA 1
ATOM 1940 C C . VAL A 1 261 ? 24.308 9.274 -32.039 1.00 93.06 261 VAL A C 1
ATOM 1942 O O . VAL A 1 261 ? 25.015 9.433 -33.028 1.00 93.06 261 VAL A O 1
ATOM 1945 N N . ASN A 1 262 ? 23.933 10.295 -31.264 1.00 90.88 262 ASN A N 1
ATOM 1946 C CA . ASN A 1 262 ? 24.327 11.696 -31.501 1.00 90.88 262 ASN A CA 1
ATOM 1947 C C . ASN A 1 262 ? 25.737 12.011 -30.959 1.00 90.88 262 ASN A C 1
ATOM 1949 O O . ASN A 1 262 ? 25.977 13.063 -30.373 1.00 90.88 262 ASN A O 1
ATOM 1953 N N . GLY A 1 263 ? 26.663 11.069 -31.109 1.00 89.31 263 GLY A N 1
ATOM 1954 C CA . GLY A 1 263 ? 28.001 11.114 -30.534 1.00 89.31 263 GLY A CA 1
ATOM 1955 C C . GLY A 1 263 ? 28.853 9.966 -31.059 1.00 89.31 263 GLY A C 1
ATOM 1956 O O . GLY A 1 263 ? 28.641 9.478 -32.167 1.00 89.31 263 GLY A O 1
ATOM 1957 N N . SER A 1 264 ? 29.816 9.516 -30.262 1.00 89.69 264 SER A N 1
ATOM 1958 C CA . SER A 1 264 ? 30.720 8.438 -30.666 1.00 89.69 264 SER A CA 1
ATOM 1959 C C . SER A 1 264 ? 30.159 7.064 -30.299 1.00 89.69 264 SER A C 1
ATOM 1961 O O . SER A 1 264 ? 29.707 6.845 -29.175 1.00 89.69 264 SER A O 1
ATOM 1963 N N . LEU A 1 265 ? 30.252 6.121 -31.236 1.00 91.19 265 LEU A N 1
ATOM 1964 C CA . LEU A 1 265 ? 30.061 4.697 -30.983 1.00 91.19 265 LEU A CA 1
ATOM 1965 C C . LEU A 1 265 ? 31.439 4.036 -30.887 1.00 91.19 265 LEU A C 1
ATOM 1967 O O . LEU A 1 265 ? 32.085 3.798 -31.904 1.00 91.19 265 LEU A O 1
ATOM 1971 N N . ASN A 1 266 ? 31.878 3.743 -29.665 1.00 90.00 266 ASN A N 1
ATOM 1972 C CA . ASN A 1 266 ? 33.138 3.047 -29.412 1.00 90.00 266 ASN A CA 1
ATOM 1973 C C . ASN A 1 266 ? 32.857 1.560 -29.168 1.00 90.00 266 ASN A C 1
ATOM 1975 O O . ASN A 1 266 ? 32.016 1.221 -28.336 1.00 90.00 266 ASN A O 1
ATOM 1979 N N . HIS A 1 267 ? 33.575 0.678 -29.860 1.00 89.38 267 HIS A N 1
ATOM 1980 C CA . HIS A 1 267 ? 33.573 -0.762 -29.594 1.00 89.38 267 HIS A CA 1
ATOM 1981 C C . HIS A 1 267 ? 34.917 -1.170 -28.977 1.00 89.38 267 HIS A C 1
ATOM 1983 O O . HIS A 1 267 ? 35.943 -0.544 -29.245 1.00 89.38 267 HIS A O 1
ATOM 1989 N N . GLY A 1 268 ? 34.910 -2.173 -28.094 1.00 87.50 268 GLY A N 1
ATOM 1990 C CA . GLY A 1 268 ? 36.118 -2.612 -27.390 1.00 87.50 268 GLY A CA 1
ATOM 1991 C C . GLY A 1 268 ? 37.189 -3.154 -28.341 1.00 87.50 268 GLY A C 1
ATOM 1992 O O . GLY A 1 268 ? 36.877 -3.647 -29.424 1.00 87.50 268 GLY A O 1
ATOM 1993 N N . TYR A 1 269 ? 38.459 -3.103 -27.928 1.00 88.00 269 TYR A N 1
ATOM 1994 C CA . TYR A 1 269 ? 39.559 -3.672 -28.712 1.00 88.00 269 TYR A CA 1
ATOM 1995 C C . TYR A 1 269 ? 39.301 -5.160 -29.003 1.00 88.00 269 TYR A C 1
ATOM 1997 O O . TYR A 1 269 ? 38.956 -5.922 -28.100 1.00 88.00 269 TYR A O 1
ATOM 2005 N N . GLY A 1 270 ? 39.423 -5.561 -30.270 1.00 88.75 270 GLY A N 1
ATOM 2006 C CA . GLY A 1 270 ? 39.101 -6.919 -30.725 1.00 88.75 270 GLY A CA 1
ATOM 2007 C C . GLY A 1 270 ? 37.602 -7.244 -30.828 1.00 88.75 270 GLY A C 1
ATOM 2008 O O . GLY A 1 270 ? 37.261 -8.369 -31.177 1.00 88.75 270 GLY A O 1
ATOM 2009 N N . SER A 1 271 ? 36.704 -6.292 -30.548 1.00 91.88 271 SER A N 1
ATOM 2010 C CA . SER A 1 271 ? 35.265 -6.440 -30.815 1.00 91.88 271 SER A CA 1
ATOM 2011 C C . SER A 1 271 ? 34.943 -6.086 -32.266 1.00 91.88 271 SER A C 1
ATOM 2013 O O . SER A 1 271 ? 35.658 -5.305 -32.890 1.00 91.88 271 SER A O 1
ATOM 2015 N N . GLU A 1 272 ? 33.824 -6.581 -32.786 1.00 91.56 272 GLU A N 1
ATOM 2016 C CA . GLU A 1 272 ? 33.379 -6.311 -34.156 1.00 91.56 272 GLU A CA 1
ATOM 2017 C C . GLU A 1 272 ? 32.132 -5.413 -34.175 1.00 91.56 272 GLU A C 1
ATOM 2019 O O . GLU A 1 272 ? 31.194 -5.620 -33.404 1.00 91.56 272 GLU A O 1
ATOM 2024 N N . LEU A 1 273 ? 32.116 -4.429 -35.082 1.00 90.56 273 LEU A N 1
ATOM 2025 C CA . LEU A 1 273 ? 30.910 -3.700 -35.472 1.00 90.56 273 LEU A CA 1
ATOM 2026 C C . LEU A 1 273 ? 30.519 -4.109 -36.896 1.00 90.56 273 LEU A C 1
ATOM 2028 O O . LEU A 1 273 ? 31.078 -3.612 -37.875 1.00 90.56 273 LEU A O 1
ATOM 2032 N N . THR A 1 274 ? 29.524 -4.982 -37.010 1.00 89.44 274 THR A N 1
ATOM 2033 C CA . THR A 1 274 ? 28.961 -5.388 -38.300 1.00 89.44 274 THR A CA 1
ATOM 2034 C C . THR A 1 274 ? 27.763 -4.507 -38.646 1.00 89.44 274 THR A C 1
ATOM 2036 O O . THR A 1 274 ? 26.796 -4.428 -37.890 1.00 89.44 274 THR A O 1
ATOM 2039 N N . VAL A 1 275 ? 27.795 -3.875 -39.821 1.00 89.69 275 VAL A N 1
ATOM 2040 C CA . VAL A 1 275 ? 26.664 -3.112 -40.368 1.00 89.69 275 VAL A CA 1
ATOM 2041 C C . VAL A 1 275 ? 26.197 -3.803 -41.642 1.00 89.69 275 VAL A C 1
ATOM 2043 O O . VAL A 1 275 ? 26.893 -3.779 -42.656 1.00 89.69 275 VAL A O 1
ATOM 2046 N N . GLY A 1 276 ? 25.030 -4.442 -41.579 1.00 86.81 276 GLY A N 1
ATOM 2047 C CA . GLY A 1 276 ? 24.378 -5.021 -42.751 1.00 86.81 276 GLY A CA 1
ATOM 2048 C C . GLY A 1 276 ? 23.664 -3.959 -43.592 1.00 86.81 276 GLY A C 1
ATOM 2049 O O . GLY A 1 276 ? 23.218 -2.938 -43.075 1.00 86.81 276 GLY A O 1
ATOM 2050 N N . GLY A 1 277 ? 23.512 -4.213 -44.893 1.00 90.00 277 GLY A N 1
ATOM 2051 C CA . GLY A 1 277 ? 22.770 -3.331 -45.800 1.00 90.00 277 GLY A CA 1
ATOM 2052 C C . GLY A 1 277 ? 23.580 -2.144 -46.336 1.00 90.00 277 GLY A C 1
ATOM 2053 O O . GLY A 1 277 ? 24.797 -2.219 -46.500 1.00 90.00 277 GLY A O 1
ATOM 2054 N N . ARG A 1 278 ? 22.888 -1.051 -46.690 1.00 88.44 278 ARG A N 1
ATOM 2055 C CA . ARG A 1 278 ? 23.516 0.142 -47.278 1.00 88.44 278 ARG A CA 1
ATOM 2056 C C . ARG A 1 278 ? 24.236 0.942 -46.193 1.00 88.44 278 ARG A C 1
ATOM 2058 O O . ARG A 1 278 ? 23.602 1.456 -45.279 1.00 88.44 278 ARG A O 1
ATOM 2065 N N . LYS A 1 279 ? 25.546 1.113 -46.358 1.00 88.88 279 LYS A N 1
ATOM 2066 C CA . LYS A 1 279 ? 26.387 1.958 -45.509 1.00 88.88 279 LYS A CA 1
ATOM 2067 C C . LYS A 1 279 ? 26.708 3.264 -46.232 1.00 88.88 279 LYS A C 1
ATOM 2069 O O . LYS A 1 279 ? 27.133 3.247 -47.384 1.00 88.88 279 LYS A O 1
ATOM 2074 N N . THR A 1 280 ? 26.573 4.382 -45.535 1.00 86.12 280 THR A N 1
ATOM 2075 C CA . THR A 1 280 ? 27.106 5.673 -45.973 1.00 86.12 280 THR A CA 1
ATOM 2076 C C . THR A 1 280 ? 27.959 6.212 -44.838 1.00 86.12 280 THR A C 1
ATOM 2078 O O . THR A 1 280 ? 27.451 6.473 -43.753 1.00 86.12 280 THR A O 1
ATOM 2081 N N . VAL A 1 281 ? 29.266 6.313 -45.070 1.00 84.31 281 VAL A N 1
ATOM 2082 C CA . VAL A 1 281 ? 30.204 6.938 -44.132 1.00 84.31 281 VAL A CA 1
ATOM 2083 C C . VAL A 1 281 ? 30.589 8.277 -44.726 1.00 84.31 281 VAL A C 1
ATOM 2085 O O . VAL A 1 281 ? 31.053 8.330 -45.861 1.00 84.31 281 VAL A O 1
ATOM 2088 N N . ILE A 1 282 ? 30.373 9.347 -43.971 1.00 82.00 282 ILE A N 1
ATOM 2089 C CA . ILE A 1 282 ? 30.779 10.697 -44.347 1.00 82.00 282 ILE A CA 1
ATOM 2090 C C . ILE A 1 282 ? 31.740 11.156 -43.258 1.00 82.00 282 ILE A C 1
ATOM 2092 O O . ILE A 1 282 ? 31.338 11.323 -42.110 1.00 82.00 282 ILE A O 1
ATOM 2096 N N . GLY A 1 283 ? 33.015 11.297 -43.603 1.00 72.38 283 GLY A N 1
ATOM 2097 C CA . GLY A 1 283 ? 34.060 11.710 -42.673 1.00 72.38 283 GLY A CA 1
ATOM 2098 C C . GLY A 1 283 ? 35.365 11.993 -43.410 1.00 72.38 283 GLY A C 1
ATOM 2099 O O . GLY A 1 283 ? 35.655 11.348 -44.415 1.00 72.38 283 GLY A O 1
ATOM 2100 N N . GLY A 1 284 ? 36.120 12.980 -42.928 1.00 63.91 284 GLY A N 1
ATOM 2101 C CA . GLY A 1 284 ? 37.499 13.213 -43.346 1.00 63.91 284 GLY A CA 1
ATOM 2102 C C . GLY A 1 284 ? 38.424 12.350 -42.501 1.00 63.91 284 GLY A C 1
ATOM 2103 O O . GLY A 1 284 ? 38.386 12.427 -41.273 1.00 63.91 284 GLY A O 1
ATOM 2104 N N . GLU A 1 285 ? 39.225 11.510 -43.145 1.00 63.69 285 GLU A N 1
ATOM 2105 C CA . GLU A 1 285 ? 40.311 10.811 -42.469 1.00 63.69 285 GLU A CA 1
ATOM 2106 C C . GLU A 1 285 ? 41.352 11.850 -42.034 1.00 63.69 285 GLU A C 1
ATOM 2108 O O . GLU A 1 285 ? 41.811 12.652 -42.845 1.00 63.69 285 GLU A O 1
ATOM 2113 N N . HIS A 1 286 ? 41.697 11.872 -40.748 1.00 54.31 286 HIS A N 1
ATOM 2114 C CA . HIS A 1 286 ? 42.830 12.644 -40.252 1.00 54.31 286 HIS A CA 1
ATOM 2115 C C . HIS A 1 286 ? 43.910 11.640 -39.861 1.00 54.31 286 HIS A C 1
ATOM 2117 O O . HIS A 1 286 ? 43.891 11.085 -38.763 1.00 54.31 286 HIS A O 1
ATOM 2123 N N . TRP A 1 287 ? 44.808 11.345 -40.797 1.00 53.53 287 TRP A N 1
ATOM 2124 C CA . TRP A 1 287 ? 46.021 10.582 -40.514 1.00 53.53 287 TRP A CA 1
ATOM 2125 C C . TRP A 1 287 ? 46.988 11.529 -39.796 1.00 53.53 287 TRP A C 1
ATOM 2127 O O . TRP A 1 287 ? 47.302 12.600 -40.317 1.00 53.53 287 TRP A O 1
ATOM 2137 N N . SER A 1 288 ? 47.398 11.173 -38.583 1.00 53.94 288 SER A N 1
ATOM 2138 C CA . SER A 1 288 ? 48.496 11.817 -37.851 1.00 53.94 288 SER A CA 1
ATOM 2139 C C . SER A 1 288 ? 49.759 10.987 -37.974 1.00 53.94 288 SER A C 1
ATOM 2141 O O . SER A 1 288 ? 49.622 9.756 -37.784 1.00 53.94 288 SER A O 1
#

Secondary structure (DSSP, 8-state):
------------------------------PPP---PPEE-TTSPEEPPPS-------HHHHHHHH---PPPEE--EEESS-EEEESSEEESS-EEESS-EEEESSEEESS-EEESS-EEEESSEEE-S-EEESS-EEEESSEEESS-EEESS-EEEESSEEESS-EEESS-EEEESSEEESS-EEESS-EEEESSEEESS-EEESS-EEE-S-EEE-S-EEESS-EE--TTPPP--SS----SS----SS----SS----SS-----TT------S-----------

Organism: NCBI:txid1763456